Protein AF-A0A2S4VWF5-F1 (afdb_monomer)

Organism: NCBI:txid27350

Secondary structure (DSSP, 8-state):
-HHHHHHHHHHHHHHHHHHHHHHHHHHHHHHHHHHHHHHHHS-HHHHHHHHHHHHTTHHHHHHHHHHHHHHHHHGGGSS--S----------HHHHHHHHHHHHHHHHHHHHHHHHHHSS-STT--SSSS-S--HHHHHHHHHHHHHHHHHHHHHHHHHHHGGGS-HHHHHHHHHHHHHHHHHHHHHHHHHIIIIIHHHT-SSTT-HHHHHHHHHHHHHHHHHHHHHHHHHHHHHHHHT--

Sequence (241 aa):
MHDLSRKQYRIQSRKSNNKGNARMLAGMVSPTIGRTIDYLKGHELTIIQEEWTMSTRENDDAINKIIKLINNTCANSEENDDQSSEIEGILSEPFIQLARSVIPVIKLSSLFYRKLARTGLSKNIYLQPYTEMSSDQLSTLSVSVEIMSREVGGLFTILNRAEEGDEADTAEALTDQVEALRDLFQSNISLVTLYVLPLIIPKADDPLSQNLKAWLVTWNNQFHYATGNLISATQSYAQAS

Foldseek 3Di:
DPVVVVVVVVVVVVVVVVVVVVVVVCVVVVVVVVVVVCCVQAELVQVLLVLLVVLLVLLVVLLVVLVCVLVVQVVVPPDDPDDDDDPPDNDDPLLSLLSVLLNLLSVLLSVVSVCVSPQQPPGPQFPDSYWPDDPVLSVLSSCLSVQSSVLSVQLSVLSVCCVVDQLLVSLVSNLVSLVSSLVSLVSNLVSCVPIVLVRRDPDPPDPSSVVVVVVSVVSNVSNVVSSVSSNVSSVVRNVPD

Structure (mmCIF, N/CA/C/O backbone):
data_AF-A0A2S4VWF5-F1
#
_entry.id   AF-A0A2S4VWF5-F1
#
loop_
_atom_site.group_PDB
_atom_site.id
_atom_site.type_symbol
_atom_site.label_atom_id
_atom_site.label_alt_id
_atom_site.label_comp_id
_atom_site.label_asym_id
_atom_site.label_entity_id
_atom_site.label_seq_id
_atom_site.pdbx_PDB_ins_code
_atom_site.Cartn_x
_atom_site.Cartn_y
_atom_site.Cartn_z
_atom_site.occupancy
_atom_site.B_iso_or_equiv
_atom_site.auth_seq_id
_atom_site.auth_comp_id
_atom_site.auth_asym_id
_atom_site.auth_atom_id
_atom_site.pdbx_PDB_model_num
ATOM 1 N N . MET A 1 1 ? -34.856 42.932 -47.704 1.00 51.19 1 MET A N 1
ATOM 2 C CA . MET A 1 1 ? -33.420 43.090 -47.357 1.00 51.19 1 MET A CA 1
ATOM 3 C C . MET A 1 1 ? -33.043 42.561 -45.960 1.00 51.19 1 MET A C 1
ATOM 5 O O . MET A 1 1 ? -31.889 42.212 -45.761 1.00 51.19 1 MET A O 1
ATOM 9 N N . HIS A 1 2 ? -33.982 42.430 -45.008 1.00 56.16 2 HIS A N 1
ATOM 10 C CA . HIS A 1 2 ? -33.698 42.041 -43.610 1.00 56.16 2 HIS A CA 1
ATOM 11 C C . HIS A 1 2 ? -33.361 40.547 -43.364 1.00 56.16 2 HIS A C 1
ATOM 13 O O . HIS A 1 2 ? -32.694 40.224 -42.382 1.00 56.16 2 HIS A O 1
ATOM 19 N N . ASP A 1 3 ? -33.791 39.632 -44.241 1.00 57.16 3 ASP A N 1
ATOM 20 C CA . ASP A 1 3 ? -33.661 38.174 -44.031 1.00 57.16 3 ASP A CA 1
ATOM 21 C C . ASP A 1 3 ? -32.277 37.609 -44.431 1.00 57.16 3 ASP A C 1
ATOM 23 O O . ASP A 1 3 ? -31.752 36.675 -43.818 1.00 57.16 3 ASP A O 1
ATOM 27 N N . LEU A 1 4 ? -31.612 38.250 -45.401 1.00 53.66 4 LEU A N 1
ATOM 28 C CA . LEU A 1 4 ? -30.250 37.897 -45.829 1.00 53.66 4 LEU A CA 1
ATOM 29 C C . LEU A 1 4 ? -29.214 38.144 -44.715 1.00 53.66 4 LEU A C 1
ATOM 31 O O . LEU A 1 4 ? -28.317 37.324 -44.521 1.00 53.66 4 LEU A O 1
ATOM 35 N N . SER A 1 5 ? -29.396 39.207 -43.924 1.00 68.38 5 SER A N 1
ATOM 36 C CA . SER A 1 5 ? -28.525 39.550 -42.789 1.00 68.38 5 SER A CA 1
ATOM 37 C C . SER A 1 5 ? -28.623 38.525 -41.647 1.00 68.38 5 SER A C 1
ATOM 39 O O . SER A 1 5 ? -27.607 38.063 -41.124 1.00 68.38 5 SER A O 1
ATOM 41 N N . ARG A 1 6 ? -29.837 38.043 -41.327 1.00 61.94 6 ARG A N 1
ATOM 42 C CA . ARG A 1 6 ? -30.030 36.978 -40.322 1.00 61.94 6 ARG A CA 1
ATOM 43 C C . ARG A 1 6 ? -29.399 35.653 -40.744 1.00 61.94 6 ARG A C 1
ATOM 45 O O . ARG A 1 6 ? -28.802 34.974 -39.907 1.00 61.94 6 ARG A O 1
ATOM 52 N N . LYS A 1 7 ? -29.504 35.268 -42.021 1.00 69.69 7 LYS A N 1
ATOM 53 C CA . LYS A 1 7 ? -28.849 34.050 -42.531 1.00 69.69 7 LYS A CA 1
ATOM 54 C C . LYS A 1 7 ? -27.325 34.155 -42.461 1.00 69.69 7 LYS A C 1
ATOM 56 O O . LYS A 1 7 ? -26.684 33.213 -41.998 1.00 69.69 7 LYS A O 1
ATOM 61 N N . GLN A 1 8 ? -26.753 35.297 -42.841 1.00 64.94 8 GLN A N 1
ATOM 62 C CA . GLN A 1 8 ? -25.308 35.530 -42.762 1.00 64.94 8 GLN A CA 1
ATOM 63 C C . GLN A 1 8 ? -24.793 35.506 -41.318 1.00 64.94 8 GLN A C 1
ATOM 65 O O . GLN A 1 8 ? -23.794 34.837 -41.045 1.00 64.94 8 GLN A O 1
ATOM 70 N N . TYR A 1 9 ? -25.520 36.119 -40.380 1.00 71.06 9 TYR A N 1
ATOM 71 C CA . TYR A 1 9 ? -25.192 36.063 -38.954 1.00 71.06 9 TYR A CA 1
ATOM 72 C C . TYR A 1 9 ? -25.197 34.622 -38.419 1.00 71.06 9 TYR A C 1
ATOM 74 O O . TYR A 1 9 ? -24.234 34.184 -37.795 1.00 71.06 9 TYR A O 1
ATOM 82 N N . ARG A 1 10 ? -26.224 33.822 -38.748 1.00 66.38 10 ARG A N 1
ATOM 83 C CA . ARG A 1 10 ? -26.298 32.408 -38.322 1.00 66.38 10 ARG A CA 1
ATOM 84 C C . ARG A 1 10 ? -25.158 31.558 -38.888 1.00 66.38 10 ARG A C 1
ATOM 86 O O . ARG A 1 10 ? -24.682 30.655 -38.202 1.00 66.38 10 ARG A O 1
ATOM 93 N N . ILE A 1 11 ? -24.704 31.834 -40.113 1.00 70.19 11 ILE A N 1
ATOM 94 C CA . ILE A 1 11 ? -23.555 31.144 -40.720 1.00 70.19 11 ILE A CA 1
ATOM 95 C C . ILE A 1 11 ? -22.251 31.535 -40.011 1.00 70.19 11 ILE A C 1
ATOM 97 O O . ILE A 1 11 ? -21.435 30.660 -39.716 1.00 70.19 11 ILE A O 1
ATOM 101 N N . GLN A 1 12 ? -22.062 32.819 -39.696 1.00 61.75 12 GLN A N 1
ATOM 102 C CA . GLN A 1 12 ? -20.877 33.295 -38.977 1.00 61.75 12 GLN A CA 1
ATOM 103 C C . GLN A 1 12 ? -20.820 32.770 -37.537 1.00 61.75 12 GLN A C 1
ATOM 105 O O . GLN A 1 12 ? -19.773 32.268 -37.126 1.00 61.75 12 GLN A O 1
ATOM 110 N N . SER A 1 13 ? -21.939 32.767 -36.804 1.00 58.88 13 SER A N 1
ATOM 111 C CA . SER A 1 13 ? -22.006 32.172 -35.463 1.00 58.88 13 SER A CA 1
ATOM 112 C C . SER A 1 13 ? -21.697 30.674 -35.484 1.00 58.88 13 SER A C 1
ATOM 114 O O . SER A 1 13 ? -20.921 30.209 -34.655 1.00 58.88 13 SER A O 1
ATOM 116 N N . ARG A 1 14 ? -22.213 29.911 -36.462 1.00 62.72 14 ARG A N 1
ATOM 117 C CA . ARG A 1 14 ? -21.902 28.474 -36.609 1.00 62.72 14 ARG A CA 1
ATOM 118 C C . ARG A 1 14 ? -20.429 28.220 -36.937 1.00 62.72 14 ARG A C 1
ATOM 120 O O . ARG A 1 14 ? -19.830 27.318 -36.360 1.00 62.72 14 ARG A O 1
ATOM 127 N N . LYS A 1 15 ? -19.823 29.027 -37.817 1.00 65.50 15 LYS A N 1
ATOM 128 C CA . LYS A 1 15 ? -18.381 28.945 -38.117 1.00 65.50 15 LYS A CA 1
ATOM 129 C C . LYS A 1 15 ? -17.518 29.272 -36.897 1.00 65.50 15 LYS A C 1
ATOM 131 O O . LYS A 1 15 ? -16.538 28.572 -36.661 1.00 65.50 15 LYS A O 1
ATOM 136 N N . SER A 1 16 ? -17.882 30.301 -36.129 1.00 64.38 16 SER A N 1
ATOM 137 C CA . SER A 1 16 ? -17.177 30.671 -34.896 1.00 64.38 16 SER A CA 1
ATOM 138 C C . SER A 1 16 ? -17.257 29.552 -33.853 1.00 64.38 16 SER A C 1
ATOM 140 O O . SER A 1 16 ? -16.231 29.137 -33.318 1.00 64.38 16 SER A O 1
ATOM 142 N N . ASN A 1 17 ? -18.448 28.975 -33.661 1.00 62.22 17 ASN A N 1
ATOM 143 C CA . ASN A 1 17 ? -18.664 27.888 -32.708 1.00 62.22 17 ASN A CA 1
ATOM 144 C C . ASN A 1 17 ? -17.913 26.606 -33.109 1.00 62.22 17 ASN A C 1
ATOM 146 O O . ASN A 1 17 ? -17.239 26.000 -32.284 1.00 62.22 17 ASN A O 1
ATOM 150 N N . ASN A 1 18 ? -17.924 26.238 -34.397 1.00 66.88 18 ASN A N 1
ATOM 151 C CA . ASN A 1 18 ? -17.146 25.097 -34.896 1.00 66.88 18 ASN A CA 1
ATOM 152 C C . ASN A 1 18 ? -15.635 25.313 -34.748 1.00 66.88 18 ASN A C 1
ATOM 154 O O . ASN A 1 18 ? -14.911 24.370 -34.446 1.00 66.88 18 ASN A O 1
ATOM 158 N N . LYS A 1 19 ? -15.149 26.548 -34.928 1.00 67.50 19 LYS A N 1
ATOM 159 C CA . LYS A 1 19 ? -13.735 26.889 -34.723 1.00 67.50 19 LYS A CA 1
ATOM 160 C C . LYS A 1 19 ? -13.345 26.839 -33.241 1.00 67.50 19 LYS A C 1
ATOM 162 O O . LYS A 1 19 ? -12.240 26.403 -32.931 1.00 67.50 19 LYS A O 1
ATOM 167 N N . GLY A 1 20 ? -14.244 27.253 -32.345 1.00 63.84 20 GLY A N 1
ATOM 168 C CA . GLY A 1 20 ? -14.097 27.101 -30.894 1.00 63.84 20 GLY A CA 1
ATOM 169 C C . GLY A 1 20 ? -14.032 25.632 -30.479 1.00 63.84 20 GLY A C 1
ATOM 170 O O . GLY A 1 20 ? -13.072 25.225 -29.830 1.00 63.84 20 GLY A O 1
ATOM 171 N N . ASN A 1 21 ? -14.970 24.816 -30.964 1.00 62.12 21 ASN A N 1
ATOM 172 C CA . ASN A 1 21 ? -15.000 23.374 -30.712 1.00 62.12 21 ASN A CA 1
ATOM 173 C C . ASN A 1 21 ? -13.763 22.662 -31.272 1.00 62.12 21 ASN A C 1
ATOM 175 O O . ASN A 1 21 ? -13.169 21.844 -30.581 1.00 62.12 21 ASN A O 1
ATOM 179 N N . ALA A 1 22 ? -13.324 23.003 -32.486 1.00 62.28 22 ALA A N 1
ATOM 180 C CA . ALA A 1 22 ? -12.110 22.438 -33.073 1.00 62.28 22 ALA A CA 1
ATOM 181 C C . ALA A 1 22 ? -10.850 22.817 -32.279 1.00 62.28 22 ALA A C 1
ATOM 183 O O . ALA A 1 22 ? -9.969 21.983 -32.104 1.00 62.28 22 ALA A O 1
ATOM 184 N N . ARG A 1 23 ? -10.765 24.051 -31.759 1.00 63.03 23 ARG A N 1
ATOM 185 C CA . ARG A 1 23 ? -9.668 24.475 -30.873 1.00 63.03 23 ARG A CA 1
ATOM 186 C C . ARG A 1 23 ? -9.682 23.747 -29.535 1.00 63.03 23 ARG A C 1
ATOM 188 O O . ARG A 1 23 ? -8.621 23.365 -29.062 1.00 63.03 23 ARG A O 1
ATOM 195 N N . MET A 1 24 ? -10.858 23.552 -28.950 1.00 63.78 24 MET A N 1
ATOM 196 C CA . MET A 1 24 ? -11.022 22.804 -27.705 1.00 63.78 24 MET A CA 1
ATOM 197 C C . MET A 1 24 ? -10.625 21.3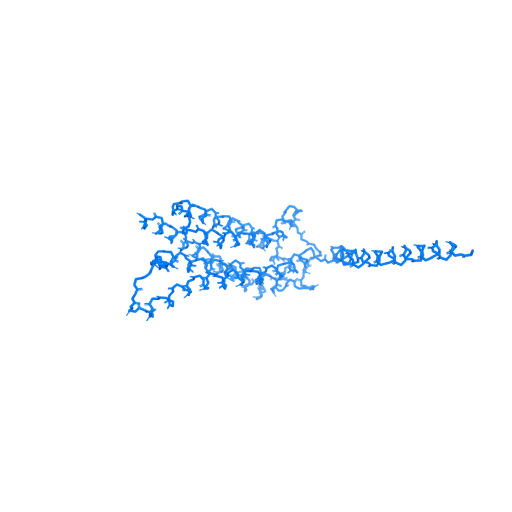35 -27.889 1.00 63.78 24 MET A C 1
ATOM 199 O O . MET A 1 24 ? -9.815 20.824 -27.124 1.00 63.78 24 MET A O 1
ATOM 203 N N . LEU A 1 25 ? -11.112 20.688 -28.953 1.00 59.62 25 LEU A N 1
ATOM 204 C CA . LEU A 1 25 ? -10.738 19.317 -29.304 1.00 59.62 25 LEU A CA 1
ATOM 205 C C . LEU A 1 25 ? -9.238 19.201 -29.594 1.00 59.62 25 LEU A C 1
ATOM 207 O O . LEU A 1 25 ? -8.592 18.306 -29.069 1.00 59.62 25 LEU A O 1
ATOM 211 N N . ALA A 1 26 ? -8.651 20.130 -30.354 1.00 57.00 26 ALA A N 1
ATOM 212 C CA . ALA A 1 26 ? -7.205 20.158 -30.580 1.00 57.00 26 ALA A CA 1
ATOM 213 C C . ALA A 1 26 ? -6.416 20.359 -29.272 1.00 57.00 26 ALA A C 1
ATOM 215 O O . ALA A 1 26 ? -5.377 19.732 -29.084 1.00 57.00 26 ALA A O 1
ATOM 216 N N . GLY A 1 27 ? -6.926 21.182 -28.351 1.00 58.22 27 GLY A N 1
ATOM 217 C CA . GLY A 1 27 ? -6.354 21.379 -27.018 1.00 58.22 27 GLY A CA 1
ATOM 218 C C . GLY A 1 27 ? -6.435 20.141 -26.120 1.00 58.22 27 GLY A C 1
ATOM 219 O O . GLY A 1 27 ? -5.557 19.957 -25.288 1.00 58.22 27 GLY A O 1
ATOM 220 N N . MET A 1 28 ? -7.436 19.276 -26.310 1.00 56.88 28 MET A N 1
ATOM 221 C CA . MET A 1 28 ? -7.561 17.989 -25.610 1.00 56.88 28 MET A CA 1
ATOM 222 C C . MET A 1 28 ? -6.731 16.876 -26.262 1.00 56.88 28 MET A C 1
ATOM 224 O O . MET A 1 28 ? -6.159 16.049 -25.565 1.00 56.88 28 MET A O 1
ATOM 228 N N . VAL A 1 29 ? -6.635 16.871 -27.594 1.00 53.72 29 VAL A N 1
ATOM 229 C CA . VAL A 1 29 ? -5.935 15.838 -28.374 1.00 53.72 29 VAL A CA 1
ATOM 230 C C . VAL A 1 29 ? -4.417 16.053 -28.382 1.00 53.72 29 VAL A C 1
ATOM 232 O O . VAL A 1 29 ? -3.661 15.085 -28.367 1.00 53.72 29 VAL A O 1
ATOM 235 N N . SER A 1 30 ? -3.941 17.302 -28.374 1.00 68.44 30 SER A N 1
ATOM 236 C CA . SER A 1 30 ? -2.503 17.605 -28.421 1.00 68.44 30 SER A CA 1
ATOM 237 C C . SER A 1 30 ? -1.714 17.071 -27.211 1.00 68.44 30 SER A C 1
ATOM 239 O O . SER A 1 30 ? -0.628 16.535 -27.433 1.00 68.44 30 SER A O 1
ATOM 241 N N . PRO A 1 31 ? -2.211 17.151 -25.960 1.00 65.75 31 PRO A N 1
ATOM 242 C CA . PRO A 1 31 ? -1.574 16.508 -24.811 1.00 65.75 31 PRO A CA 1
ATOM 243 C C . PRO A 1 31 ? -1.544 14.982 -24.924 1.00 65.75 31 PRO A C 1
ATOM 245 O O . PRO A 1 31 ? -0.547 14.367 -24.558 1.00 65.75 31 PRO A O 1
ATOM 248 N N . THR A 1 32 ? -2.602 14.368 -25.464 1.00 60.28 32 THR A N 1
ATOM 249 C CA . THR A 1 32 ? -2.678 12.913 -25.657 1.00 60.28 32 THR A CA 1
ATOM 250 C C . THR A 1 32 ? -1.662 12.435 -26.690 1.00 60.28 32 THR A C 1
ATOM 252 O O . THR A 1 32 ? -0.924 11.498 -26.415 1.00 60.28 32 THR A O 1
ATOM 255 N N . ILE A 1 33 ? -1.555 13.116 -27.838 1.00 70.06 33 ILE A N 1
ATOM 256 C CA . ILE A 1 33 ? -0.547 12.807 -28.867 1.00 70.06 33 ILE A CA 1
ATOM 257 C C . ILE A 1 33 ? 0.869 13.040 -28.329 1.00 70.06 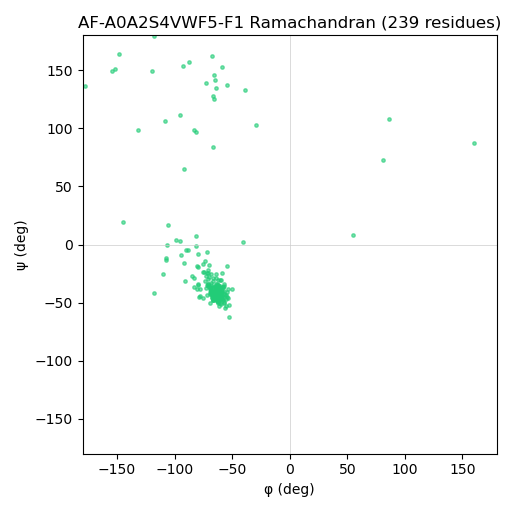33 ILE A C 1
ATOM 259 O O . ILE A 1 33 ? 1.753 12.224 -28.578 1.00 70.06 33 ILE A O 1
ATOM 263 N N . GLY A 1 34 ? 1.083 14.126 -27.578 1.00 68.31 34 GLY A N 1
ATOM 264 C CA . GLY A 1 34 ? 2.358 14.403 -26.913 1.00 68.31 34 GLY A CA 1
ATOM 265 C C . GLY A 1 34 ? 2.767 13.262 -25.986 1.00 68.31 34 GLY A C 1
ATOM 266 O O . GLY A 1 34 ? 3.852 12.715 -26.151 1.00 68.31 34 GLY A O 1
ATOM 267 N N . ARG A 1 35 ? 1.848 12.813 -25.118 1.00 61.50 35 ARG A N 1
ATOM 268 C CA . ARG A 1 35 ? 2.064 11.634 -24.272 1.00 61.50 35 ARG A CA 1
ATOM 269 C C . ARG A 1 35 ? 2.377 10.401 -25.105 1.00 61.50 35 ARG A C 1
ATOM 271 O O . ARG A 1 35 ? 3.379 9.767 -24.837 1.00 61.50 35 ARG A O 1
ATOM 278 N N . THR A 1 36 ? 1.598 10.068 -26.135 1.00 60.62 36 THR A N 1
ATOM 279 C CA . THR A 1 36 ? 1.872 8.883 -26.971 1.00 60.62 36 THR A CA 1
ATOM 280 C C . THR A 1 36 ? 3.254 8.938 -27.636 1.00 60.62 36 THR A C 1
ATOM 282 O O . THR A 1 36 ? 3.928 7.920 -27.745 1.00 60.62 36 THR A O 1
ATOM 285 N N . ILE A 1 37 ? 3.712 10.117 -28.062 1.00 67.06 37 ILE A N 1
ATOM 286 C CA . ILE A 1 37 ? 5.065 10.298 -28.604 1.00 67.06 37 ILE A CA 1
ATOM 287 C C . ILE A 1 37 ? 6.125 10.099 -27.515 1.00 67.06 37 ILE A C 1
ATOM 289 O O . ILE A 1 37 ? 7.144 9.463 -27.786 1.00 67.06 37 ILE A O 1
ATOM 293 N N . ASP A 1 38 ? 5.888 10.600 -26.303 1.00 64.00 38 ASP A N 1
ATOM 294 C CA . ASP A 1 38 ? 6.758 10.360 -25.150 1.00 64.00 38 ASP A CA 1
ATOM 295 C C . ASP A 1 38 ? 6.772 8.869 -24.761 1.00 64.00 38 ASP A C 1
ATOM 297 O O . ASP A 1 38 ? 7.839 8.339 -24.470 1.00 64.00 38 ASP A O 1
ATOM 301 N N . TYR A 1 39 ? 5.638 8.165 -24.883 1.00 61.69 39 TYR A N 1
ATOM 302 C CA . TYR A 1 39 ? 5.518 6.709 -24.725 1.00 61.69 39 TYR A CA 1
ATOM 303 C C . TYR A 1 39 ? 6.385 5.931 -25.714 1.00 61.69 39 TYR A C 1
ATOM 305 O O . TYR A 1 39 ? 7.019 4.950 -25.348 1.00 61.69 39 TYR A O 1
ATOM 313 N N . LEU A 1 40 ? 6.431 6.375 -26.970 1.00 62.34 40 LEU A N 1
ATOM 314 C CA . LEU A 1 40 ? 7.186 5.700 -28.027 1.00 62.34 40 LEU A CA 1
ATOM 315 C C . LEU A 1 40 ? 8.689 6.013 -28.003 1.00 62.34 40 LEU A C 1
ATOM 317 O O . LEU A 1 40 ? 9.466 5.308 -28.643 1.00 62.34 40 LEU A O 1
ATOM 321 N N . LYS A 1 41 ? 9.099 7.098 -27.337 1.00 66.00 41 LYS A N 1
ATOM 322 C CA . LYS A 1 41 ? 10.495 7.572 -27.311 1.00 66.00 41 LYS A CA 1
ATOM 323 C C . LYS A 1 41 ? 11.180 7.389 -25.961 1.00 66.00 41 LYS A C 1
ATOM 325 O O . LYS A 1 41 ? 12.408 7.382 -25.912 1.00 66.00 41 LYS A O 1
ATOM 330 N N . GLY A 1 42 ? 10.410 7.334 -24.882 1.00 65.88 42 GLY A N 1
ATOM 331 C CA . GLY A 1 42 ? 10.901 7.189 -23.522 1.00 65.88 42 GLY A CA 1
ATOM 332 C C . GLY A 1 42 ? 11.071 5.729 -23.127 1.00 65.88 42 GLY A C 1
ATOM 333 O O . GLY A 1 42 ? 10.431 4.840 -23.675 1.00 65.88 42 GLY A O 1
ATOM 334 N N . HIS A 1 43 ? 11.922 5.492 -22.132 1.00 74.38 43 HIS A N 1
ATOM 335 C CA . HIS A 1 43 ? 11.980 4.193 -21.472 1.00 74.38 43 HIS A CA 1
ATOM 336 C C . HIS A 1 43 ? 10.643 3.935 -20.759 1.00 74.38 43 HIS A C 1
ATOM 338 O O . HIS A 1 43 ? 10.164 4.828 -20.056 1.00 74.38 43 HIS A O 1
ATOM 344 N N . GLU A 1 44 ? 10.081 2.732 -20.886 1.00 73.94 44 GLU A N 1
ATOM 345 C CA . GLU A 1 44 ? 8.742 2.344 -20.394 1.00 73.94 44 GLU A CA 1
ATOM 346 C C . GLU A 1 44 ? 8.515 2.726 -18.918 1.00 73.94 44 GLU A C 1
ATOM 348 O O . GLU A 1 44 ? 7.466 3.240 -18.537 1.00 73.94 44 GLU A O 1
ATOM 35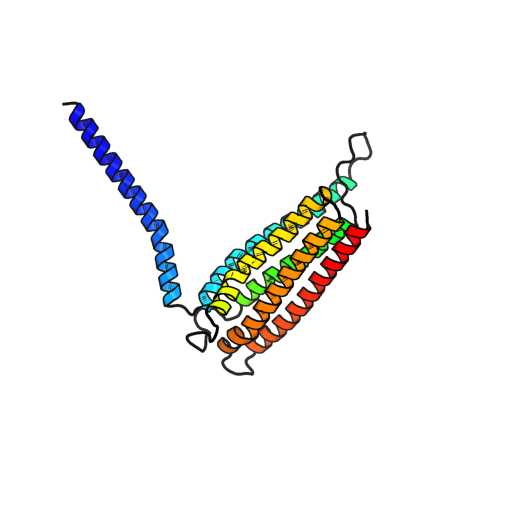3 N N . LEU A 1 45 ? 9.554 2.577 -18.093 1.00 77.12 45 LEU A N 1
ATOM 354 C CA . LEU A 1 45 ? 9.531 2.937 -16.670 1.00 77.12 45 LEU A CA 1
ATOM 355 C C . LEU A 1 45 ? 9.445 4.448 -16.385 1.00 77.12 45 LEU A C 1
ATOM 357 O O . LEU A 1 45 ? 8.930 4.828 -15.340 1.00 77.12 45 LEU A O 1
ATOM 361 N N . THR A 1 46 ? 9.889 5.319 -17.298 1.00 74.12 46 THR A N 1
ATOM 362 C CA . THR A 1 46 ? 9.863 6.788 -17.100 1.00 74.12 46 THR A CA 1
ATOM 363 C C . THR A 1 46 ? 8.439 7.299 -16.900 1.00 74.12 46 THR A C 1
ATOM 365 O O . THR A 1 46 ? 8.186 8.224 -16.136 1.00 74.12 46 THR A O 1
ATOM 368 N N . ILE A 1 47 ? 7.502 6.681 -17.604 1.00 71.56 47 ILE A N 1
ATOM 369 C CA . ILE A 1 47 ? 6.104 7.089 -17.676 1.00 71.56 47 ILE A CA 1
ATOM 370 C C . ILE A 1 47 ? 5.365 6.641 -16.423 1.00 71.56 47 ILE A C 1
ATOM 372 O O . ILE A 1 47 ? 4.679 7.434 -15.784 1.00 71.56 47 ILE A O 1
ATOM 376 N N . ILE A 1 48 ? 5.603 5.389 -16.031 1.00 76.94 48 ILE A N 1
ATOM 377 C CA . ILE A 1 48 ? 5.081 4.792 -14.804 1.00 76.94 48 ILE A CA 1
ATOM 378 C C . ILE A 1 48 ? 5.438 5.668 -13.587 1.00 76.94 48 ILE A C 1
ATOM 380 O O . ILE A 1 48 ? 4.623 5.895 -12.697 1.00 76.94 48 ILE A O 1
ATOM 384 N N . GLN A 1 49 ? 6.636 6.256 -13.561 1.00 76.81 49 GLN A N 1
ATOM 385 C CA . GLN A 1 49 ? 7.031 7.158 -12.476 1.00 76.81 49 GLN A CA 1
ATOM 386 C C . GLN A 1 49 ? 6.319 8.513 -12.461 1.00 76.81 49 GLN A C 1
ATOM 388 O O . GLN A 1 49 ? 6.102 9.084 -11.383 1.00 76.81 49 GLN A O 1
ATOM 393 N N . GLU A 1 50 ? 6.030 9.080 -13.636 1.00 72.69 50 GLU A N 1
ATOM 394 C CA . GLU A 1 50 ? 5.279 10.334 -13.727 1.00 72.69 50 GLU A CA 1
ATOM 395 C C . GLU A 1 50 ? 3.878 10.132 -13.124 1.00 72.69 50 GLU A C 1
ATOM 397 O O . GLU A 1 50 ? 3.415 10.974 -12.349 1.00 72.69 50 GLU A O 1
ATOM 402 N N . GLU A 1 51 ? 3.268 8.967 -13.365 1.00 71.12 51 GLU A N 1
ATOM 403 C CA . GLU A 1 51 ? 1.988 8.557 -12.772 1.00 71.12 51 GLU A CA 1
ATOM 404 C C . GLU A 1 51 ? 2.085 8.403 -11.246 1.00 71.12 51 GLU A C 1
ATOM 406 O O . GLU A 1 51 ? 1.285 8.984 -10.508 1.00 71.12 51 GLU A O 1
ATOM 411 N N . TRP A 1 52 ? 3.130 7.739 -10.741 1.00 79.44 52 TRP A N 1
ATOM 412 C CA . TRP A 1 52 ? 3.349 7.557 -9.299 1.00 79.44 52 TRP A CA 1
ATOM 413 C C . TRP A 1 52 ? 3.416 8.867 -8.501 1.00 79.44 52 TRP A C 1
ATOM 415 O O . TRP A 1 52 ? 2.992 8.934 -7.344 1.00 79.44 52 TRP A O 1
ATOM 425 N N . THR A 1 53 ? 3.953 9.931 -9.097 1.00 70.81 53 THR A N 1
ATOM 426 C CA . THR A 1 53 ? 4.132 11.214 -8.401 1.00 70.81 53 THR A CA 1
ATOM 427 C C . THR A 1 53 ? 2.800 11.927 -8.152 1.00 70.81 53 THR A C 1
ATOM 429 O O . THR A 1 53 ? 2.643 12.589 -7.123 1.00 70.81 53 THR A O 1
ATOM 432 N N . MET A 1 54 ? 1.838 11.785 -9.065 1.00 65.81 54 MET A N 1
ATOM 433 C CA . MET A 1 54 ? 0.544 12.466 -8.991 1.00 65.81 54 MET A CA 1
ATOM 434 C C . MET A 1 54 ? -0.379 11.838 -7.941 1.00 65.81 54 MET A C 1
ATOM 436 O O . MET A 1 54 ? -0.925 12.560 -7.107 1.00 65.81 54 MET A O 1
ATOM 440 N N . SER A 1 55 ? -0.478 10.508 -7.915 1.00 63.56 55 SER A N 1
ATOM 441 C CA . SER A 1 55 ? -1.433 9.782 -7.063 1.00 63.56 55 SER A CA 1
ATOM 442 C C . SER A 1 55 ? -1.075 9.797 -5.571 1.00 63.56 55 SER A C 1
ATOM 444 O O . SER A 1 55 ? -1.947 9.725 -4.712 1.00 63.56 55 SER A O 1
ATOM 446 N N . THR A 1 56 ? 0.202 9.976 -5.212 1.00 69.62 56 THR A N 1
ATOM 447 C CA . THR A 1 56 ? 0.626 9.972 -3.793 1.00 69.62 56 THR A CA 1
ATOM 448 C C . THR A 1 56 ? 0.207 11.211 -2.989 1.00 69.62 56 THR A C 1
ATOM 450 O O . THR A 1 56 ? 0.437 11.235 -1.776 1.00 69.62 56 THR A O 1
ATOM 453 N N . ARG A 1 57 ? -0.375 12.235 -3.635 1.00 69.81 57 ARG A N 1
ATOM 454 C CA . ARG A 1 57 ? -0.930 13.430 -2.972 1.00 69.81 57 ARG A CA 1
ATOM 455 C C . ARG A 1 57 ? -2.319 13.181 -2.384 1.00 69.81 57 ARG A C 1
ATOM 457 O O . ARG A 1 57 ? -2.620 13.701 -1.318 1.00 69.81 57 ARG A O 1
ATOM 464 N N . GLU A 1 58 ? -3.132 12.356 -3.038 1.00 68.94 58 GLU A N 1
ATOM 465 C CA . GLU A 1 58 ? -4.512 12.056 -2.619 1.00 68.94 58 GLU A CA 1
ATOM 466 C C . GLU A 1 58 ? -4.557 11.342 -1.258 1.00 68.94 58 GLU A C 1
ATOM 468 O O . GLU A 1 58 ? -5.474 11.522 -0.458 1.00 68.94 58 GLU A O 1
ATOM 473 N N . ASN A 1 59 ? -3.502 10.596 -0.942 1.00 77.75 59 ASN A N 1
ATOM 474 C CA . ASN A 1 59 ? -3.372 9.881 0.322 1.00 77.75 59 ASN A CA 1
ATOM 475 C C . ASN A 1 59 ? -3.101 10.802 1.521 1.00 77.75 59 ASN A C 1
ATOM 477 O O . ASN A 1 59 ? -3.467 10.465 2.649 1.00 77.75 59 ASN A O 1
ATOM 481 N N . ASP A 1 60 ? -2.480 11.966 1.301 1.00 80.50 60 ASP A N 1
ATOM 482 C CA . ASP A 1 60 ? -2.254 12.936 2.378 1.00 80.50 60 ASP A CA 1
ATOM 483 C C . ASP A 1 60 ? -3.596 13.547 2.832 1.00 80.50 60 ASP A C 1
ATOM 485 O O . ASP A 1 60 ? -3.807 13.779 4.026 1.00 80.50 60 ASP A O 1
ATOM 489 N N . ASP A 1 61 ? -4.553 13.703 1.911 1.00 82.88 61 ASP A N 1
ATOM 490 C CA . ASP A 1 61 ? -5.915 14.133 2.234 1.00 82.88 61 ASP A CA 1
ATOM 491 C C . ASP A 1 61 ? -6.668 13.086 3.061 1.00 82.88 61 ASP A C 1
ATOM 493 O O . ASP A 1 61 ? -7.366 13.450 4.010 1.00 82.88 61 ASP A O 1
ATOM 497 N N . ALA A 1 62 ? -6.508 11.793 2.756 1.00 84.75 62 ALA A N 1
ATOM 498 C CA . ALA A 1 62 ? -7.095 10.713 3.553 1.00 84.75 62 ALA A CA 1
ATOM 499 C C . ALA A 1 62 ? -6.580 10.743 5.003 1.00 84.75 62 ALA A C 1
ATOM 501 O O . ALA A 1 62 ? -7.374 10.700 5.941 1.00 84.75 62 ALA A O 1
ATOM 502 N N . ILE A 1 63 ? -5.269 10.925 5.204 1.00 88.00 63 ILE A N 1
ATOM 503 C CA . ILE A 1 63 ? -4.679 11.071 6.545 1.00 88.00 63 ILE A CA 1
ATOM 504 C C . ILE A 1 63 ? -5.271 12.280 7.274 1.00 88.00 63 ILE A C 1
ATOM 506 O O . ILE A 1 63 ? -5.652 12.169 8.438 1.00 88.00 63 ILE A O 1
ATOM 510 N N . ASN A 1 64 ? -5.376 13.430 6.604 1.00 88.81 64 ASN A N 1
ATOM 511 C CA . ASN A 1 64 ? -5.937 14.638 7.209 1.00 88.81 64 ASN A CA 1
ATOM 512 C C . ASN A 1 64 ? -7.399 14.448 7.630 1.00 88.81 64 ASN A C 1
ATOM 514 O O . ASN A 1 64 ? -7.807 14.966 8.669 1.00 88.81 64 ASN A O 1
ATOM 518 N N . LYS A 1 65 ? -8.187 13.700 6.852 1.00 87.12 65 LYS A N 1
ATOM 519 C CA . LYS A 1 65 ? -9.568 13.358 7.211 1.00 87.12 65 LYS A CA 1
ATOM 520 C C . LYS A 1 65 ? -9.625 12.438 8.433 1.00 87.12 65 LYS A C 1
ATOM 522 O O . LYS A 1 65 ? -10.396 12.727 9.339 1.00 87.12 65 LYS A O 1
ATOM 527 N N . ILE A 1 66 ? -8.771 11.414 8.509 1.00 88.00 66 ILE A N 1
ATOM 528 C CA . ILE A 1 66 ? -8.684 10.522 9.683 1.00 88.00 66 ILE A CA 1
ATOM 529 C C . ILE A 1 66 ? -8.280 11.305 10.938 1.00 88.00 66 ILE A C 1
ATOM 531 O O . ILE A 1 66 ? -8.884 11.142 11.991 1.00 88.00 66 ILE A O 1
ATOM 535 N N . ILE A 1 67 ? -7.293 12.201 10.833 1.00 89.56 67 ILE A N 1
ATOM 536 C CA . ILE A 1 67 ? -6.867 13.046 11.959 1.00 89.56 67 ILE A CA 1
ATOM 537 C C . ILE A 1 67 ? -8.015 13.945 12.433 1.00 89.56 67 ILE A C 1
ATOM 539 O O . ILE A 1 67 ? -8.223 14.078 13.635 1.00 89.56 67 ILE A O 1
ATOM 543 N N . LYS A 1 68 ? -8.773 14.552 11.511 1.00 86.81 68 LYS A N 1
ATOM 544 C CA . LYS A 1 68 ? -9.956 15.355 11.862 1.00 86.81 68 LYS A CA 1
ATOM 545 C C . LYS A 1 68 ? -11.032 14.519 12.548 1.00 86.81 68 LYS A C 1
ATOM 547 O O . LYS A 1 68 ? -11.590 14.984 13.532 1.00 86.81 68 LYS A O 1
ATOM 552 N N . LEU A 1 69 ? -11.282 13.309 12.055 1.00 84.12 69 LEU A N 1
ATOM 553 C CA . LEU A 1 69 ? -12.230 12.367 12.647 1.00 84.12 69 LEU A CA 1
ATOM 554 C C . LEU A 1 69 ? -11.831 12.001 14.085 1.00 84.12 69 LEU A C 1
ATOM 556 O O . LEU A 1 69 ? -12.674 12.041 14.965 1.00 84.12 69 LEU A O 1
ATOM 560 N N . ILE A 1 70 ? -10.542 11.779 14.357 1.00 85.69 70 ILE A N 1
ATOM 561 C CA . ILE A 1 70 ? -10.045 11.554 15.726 1.00 85.69 70 ILE A CA 1
ATOM 562 C C . ILE A 1 70 ? -10.181 12.822 16.598 1.00 85.69 70 ILE A C 1
ATOM 564 O O . ILE A 1 70 ? -10.582 12.743 17.755 1.00 85.69 70 ILE A O 1
ATOM 568 N N . ASN A 1 71 ? -9.824 13.998 16.068 1.00 82.00 71 ASN A N 1
ATOM 569 C CA . ASN A 1 71 ? -9.717 15.234 16.854 1.00 82.00 71 ASN A CA 1
ATOM 570 C C . ASN A 1 71 ? -11.060 15.904 17.169 1.00 82.00 71 ASN A C 1
ATOM 572 O O . ASN A 1 71 ? -11.211 16.449 18.260 1.00 82.00 71 ASN A O 1
ATOM 576 N N . ASN A 1 72 ? -12.012 15.900 16.229 1.00 70.25 72 ASN A N 1
ATOM 577 C CA . ASN A 1 72 ? -13.321 16.539 16.413 1.00 70.25 72 ASN A CA 1
ATOM 578 C C . ASN A 1 72 ? -14.081 15.958 17.612 1.00 70.25 72 ASN A C 1
ATOM 580 O O . ASN A 1 72 ? -14.902 16.641 18.208 1.00 70.25 72 ASN A O 1
ATOM 584 N N . THR A 1 73 ? -13.767 14.725 17.992 1.00 59.34 73 THR A N 1
ATOM 585 C CA . THR A 1 73 ? -14.412 14.034 19.102 1.00 59.34 73 THR A CA 1
ATOM 586 C C . THR A 1 73 ? -13.692 14.254 20.437 1.00 59.34 73 THR A C 1
ATOM 588 O O . THR A 1 73 ? -14.346 14.339 21.471 1.00 59.34 73 THR A O 1
ATOM 591 N N . CYS A 1 74 ? -12.363 14.433 20.445 1.00 52.12 74 CYS A N 1
ATOM 592 C CA . CYS A 1 74 ? -11.616 14.749 21.674 1.00 52.12 74 CYS A CA 1
ATOM 593 C C . CYS A 1 74 ? -11.875 16.168 22.210 1.00 52.12 74 CYS A C 1
ATOM 595 O O . CYS A 1 74 ? -11.736 16.395 23.404 1.00 52.12 74 CYS A O 1
ATOM 597 N N . ALA A 1 75 ? -12.223 17.139 21.359 1.00 50.62 75 ALA A N 1
ATOM 598 C CA . ALA A 1 75 ? -12.479 18.514 21.806 1.00 50.62 75 ALA A CA 1
ATOM 599 C C . ALA A 1 75 ? -13.838 18.680 22.515 1.00 50.62 75 ALA A C 1
ATOM 601 O O . ALA A 1 75 ? -13.994 19.572 23.342 1.00 50.62 75 ALA A O 1
ATOM 602 N N . ASN A 1 76 ? -14.801 17.795 22.242 1.00 47.91 76 ASN A N 1
ATOM 603 C CA . ASN A 1 76 ? -16.136 17.839 22.846 1.00 47.91 76 ASN A CA 1
ATOM 604 C C . ASN A 1 76 ? -16.187 17.227 24.260 1.00 47.91 76 ASN A C 1
ATOM 606 O O . ASN A 1 76 ? -17.246 17.226 24.878 1.00 47.91 76 ASN A O 1
ATOM 610 N N . SER A 1 77 ? -15.070 16.703 24.787 1.00 48.12 77 SER A N 1
ATOM 611 C CA . SER A 1 77 ? -15.011 16.116 26.135 1.00 48.12 77 SER A CA 1
ATOM 612 C C . SER A 1 77 ? -14.542 17.074 27.236 1.00 48.12 77 SER A C 1
ATOM 614 O O . SER A 1 77 ? -14.591 16.697 28.403 1.00 48.12 77 SER A O 1
ATOM 616 N N . GLU A 1 78 ? -14.061 18.279 26.903 1.00 47.84 78 GLU A N 1
ATOM 617 C CA . GLU A 1 78 ? -13.483 19.213 27.893 1.00 47.84 78 GLU A CA 1
ATOM 618 C C . GLU A 1 78 ? -14.363 20.435 28.207 1.00 47.84 78 GLU A C 1
ATOM 620 O O . GLU A 1 78 ? -14.142 21.102 29.217 1.00 47.84 78 GLU A O 1
ATOM 625 N N . GLU A 1 79 ? -15.403 20.707 27.417 1.00 47.56 79 GLU A N 1
ATOM 626 C CA . GLU A 1 79 ? -16.303 21.843 27.633 1.00 47.56 79 GLU A CA 1
ATOM 627 C C . GLU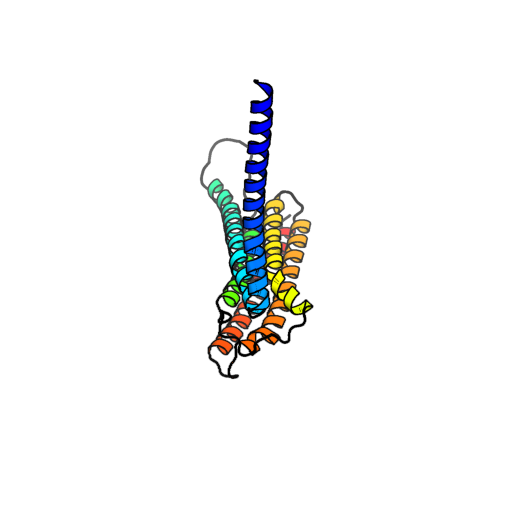 A 1 79 ? -17.758 21.375 27.541 1.00 47.56 79 GLU A C 1
ATOM 629 O O . GLU A 1 79 ? -18.264 21.190 26.440 1.00 47.56 79 GLU A O 1
ATOM 634 N N . ASN A 1 80 ? -18.402 21.128 28.691 1.00 42.19 80 ASN A N 1
ATOM 635 C CA . ASN A 1 80 ? -19.798 21.482 29.020 1.00 42.19 80 ASN A CA 1
ATOM 636 C C . ASN A 1 80 ? -20.321 20.624 30.183 1.00 42.19 80 ASN A C 1
ATOM 638 O O . ASN A 1 80 ? -20.962 19.593 29.997 1.00 42.19 80 ASN A O 1
ATOM 642 N N . ASP A 1 81 ? -20.077 21.111 31.398 1.00 46.94 81 ASP A N 1
ATOM 643 C CA . ASP A 1 81 ? -20.774 20.696 32.616 1.00 46.94 81 ASP A CA 1
ATOM 644 C C . ASP A 1 81 ? -21.976 21.635 32.825 1.00 46.94 81 ASP A C 1
ATOM 646 O O . ASP A 1 81 ? -21.959 22.473 33.717 1.00 46.94 81 ASP A O 1
ATOM 650 N N . ASP A 1 82 ? -22.954 21.610 31.909 1.00 50.03 82 ASP A N 1
ATOM 651 C CA . ASP A 1 82 ? -24.351 21.963 32.206 1.00 50.03 82 ASP A CA 1
ATOM 652 C C . ASP A 1 82 ? -25.274 21.791 30.982 1.00 50.03 82 ASP A C 1
ATOM 654 O O . ASP A 1 82 ? -24.999 22.284 29.891 1.00 50.03 82 ASP A O 1
ATOM 658 N N . GLN A 1 83 ? -26.443 21.198 31.241 1.00 42.62 83 GLN A N 1
ATOM 659 C CA . GLN A 1 83 ? -27.642 21.076 30.394 1.00 42.62 83 GLN A CA 1
ATOM 660 C C . GLN A 1 83 ? -27.733 19.913 29.388 1.00 42.62 83 GLN A C 1
ATOM 662 O O . GLN A 1 83 ? -27.184 19.895 28.292 1.00 42.62 83 GLN A O 1
ATOM 667 N N . SER A 1 84 ? -28.615 18.990 29.776 1.00 51.34 84 SER A N 1
ATOM 668 C CA . SER A 1 84 ? -29.351 18.012 28.978 1.00 51.34 84 SER A CA 1
ATOM 669 C C . SER A 1 84 ? -29.646 18.439 27.531 1.00 51.34 84 SER A C 1
ATOM 671 O O . SER A 1 84 ? -30.604 19.166 27.264 1.00 51.34 84 SER A O 1
ATOM 673 N N . SER A 1 85 ? -28.877 17.889 26.600 1.00 38.94 85 SER A N 1
ATOM 674 C CA . SER A 1 85 ? -29.279 17.563 25.231 1.00 38.94 85 SER A CA 1
ATOM 675 C C . SER A 1 85 ? -28.420 16.376 24.778 1.00 38.94 85 SER A C 1
ATOM 677 O O . SER A 1 85 ? -27.368 16.130 25.359 1.00 38.94 85 SER A O 1
ATOM 679 N N . GLU A 1 86 ? -28.957 15.556 23.881 1.00 40.75 86 GLU A N 1
ATOM 680 C CA . GLU A 1 86 ? -28.488 14.218 23.493 1.00 40.75 86 GLU A CA 1
ATOM 681 C C . GLU A 1 86 ? -26.957 14.081 23.402 1.00 40.75 86 GLU A C 1
ATOM 683 O O . GLU A 1 86 ? -26.281 14.920 22.816 1.00 40.75 86 GLU A O 1
ATOM 688 N N . ILE A 1 87 ? -26.416 13.011 24.000 1.00 43.34 87 ILE A N 1
ATOM 689 C CA . ILE A 1 87 ? -24.989 12.660 23.980 1.00 43.34 87 ILE A CA 1
ATOM 690 C C . ILE A 1 87 ? -24.614 12.296 22.537 1.00 43.34 87 ILE A C 1
ATOM 692 O O . ILE A 1 87 ? -24.636 11.131 22.147 1.00 43.34 87 ILE A O 1
ATOM 696 N N . GLU A 1 88 ? -24.319 13.299 21.720 1.00 44.81 88 GLU A N 1
ATOM 697 C CA . GLU A 1 88 ? -23.792 13.112 20.376 1.00 44.81 88 GLU A CA 1
ATOM 698 C C . GLU A 1 88 ? -22.271 12.897 20.470 1.00 44.81 88 GLU A C 1
ATOM 700 O O . GLU A 1 88 ? -21.485 13.832 20.602 1.00 44.81 88 GLU A O 1
ATOM 705 N N . GLY A 1 89 ? -21.874 11.621 20.428 1.00 54.62 89 GLY A N 1
ATOM 706 C CA . GLY A 1 89 ? -20.633 11.177 19.786 1.00 54.62 89 GLY A CA 1
ATOM 707 C C . GLY A 1 89 ? -19.327 11.321 20.570 1.00 54.62 89 GLY A C 1
ATOM 708 O O . GLY A 1 89 ? -18.462 12.103 20.181 1.00 54.62 89 GLY A O 1
ATOM 709 N N . ILE A 1 90 ? -19.113 10.487 21.594 1.00 62.69 90 ILE A N 1
ATOM 710 C CA . ILE A 1 90 ? -17.754 10.132 22.041 1.00 62.69 90 ILE A CA 1
ATOM 711 C C . ILE A 1 90 ? -17.374 8.816 21.348 1.00 62.69 90 ILE A C 1
ATOM 713 O O . ILE A 1 90 ? -17.953 7.775 21.649 1.00 62.69 90 ILE A O 1
ATOM 717 N N . LEU A 1 91 ? -16.404 8.866 20.429 1.00 70.94 91 LEU A N 1
ATOM 718 C CA . LEU A 1 91 ? -15.804 7.689 19.792 1.00 70.94 91 LEU A CA 1
ATOM 719 C C . LEU A 1 91 ? -15.276 6.726 20.865 1.00 70.94 91 LEU A C 1
ATOM 721 O O . LEU A 1 91 ? -14.609 7.154 21.811 1.00 70.94 91 LEU A O 1
ATOM 725 N N . SER A 1 92 ? -15.502 5.423 20.694 1.00 83.81 92 SER A N 1
ATOM 726 C CA . SER A 1 92 ? -14.947 4.423 21.609 1.00 83.81 92 SER A CA 1
ATOM 727 C C . SER A 1 92 ? -13.411 4.383 21.521 1.00 83.81 92 SER A C 1
ATOM 729 O O . SER A 1 92 ? -12.823 4.564 20.453 1.00 83.81 92 SER A O 1
ATOM 731 N N . GLU A 1 93 ? -12.723 4.126 22.638 1.00 86.00 93 GLU A N 1
ATOM 732 C CA . GLU A 1 93 ? -11.256 3.975 22.642 1.00 86.00 93 GLU A CA 1
ATOM 733 C C . GLU A 1 93 ? -10.763 2.904 21.636 1.00 86.00 93 GLU A C 1
ATOM 735 O O . GLU A 1 93 ? -9.796 3.175 20.917 1.00 86.00 93 GLU A O 1
ATOM 740 N N . PRO A 1 94 ? -11.433 1.740 21.480 1.00 88.56 94 PRO A N 1
ATOM 741 C CA . PRO A 1 94 ? -11.116 0.780 20.421 1.00 88.56 94 PRO A CA 1
ATOM 742 C C . PRO A 1 94 ? -11.193 1.380 19.011 1.00 88.56 94 PRO A C 1
ATOM 744 O O . PRO A 1 94 ? -10.313 1.126 18.187 1.00 88.56 94 PRO A O 1
ATOM 747 N N . PHE A 1 95 ? -12.182 2.236 18.739 1.00 89.31 95 PHE A N 1
ATOM 748 C CA . PHE A 1 95 ? -12.288 2.929 17.457 1.00 89.31 95 PHE A CA 1
ATOM 749 C C . PHE A 1 95 ? -11.161 3.952 17.249 1.00 89.31 95 PHE A C 1
ATOM 751 O O . PHE A 1 95 ? -10.576 4.025 16.168 1.00 89.31 95 PHE A O 1
ATOM 758 N N . ILE A 1 96 ? -10.788 4.715 18.281 1.00 89.88 96 ILE A N 1
ATOM 759 C CA . ILE A 1 96 ? -9.667 5.667 18.200 1.00 89.88 96 ILE A CA 1
ATOM 760 C C . ILE A 1 96 ? -8.358 4.929 17.882 1.00 89.88 96 ILE A C 1
ATOM 762 O O . ILE A 1 96 ? -7.566 5.386 17.048 1.00 89.88 96 ILE A O 1
ATOM 766 N N . GLN A 1 97 ? -8.118 3.781 18.519 1.00 91.81 97 GLN A N 1
ATOM 767 C CA . GLN A 1 97 ? -6.950 2.940 18.244 1.00 91.81 97 GLN A CA 1
ATOM 768 C C . GLN A 1 97 ? -6.975 2.386 16.818 1.00 91.81 97 GLN A C 1
ATOM 770 O O . GLN A 1 97 ? -5.959 2.461 16.116 1.00 91.81 97 GLN A O 1
ATOM 775 N N . LEU A 1 98 ? -8.140 1.922 16.361 1.00 93.62 98 LEU A N 1
ATOM 776 C CA . LEU A 1 98 ? -8.359 1.487 14.988 1.00 93.62 98 LEU A CA 1
ATOM 777 C C . LEU A 1 98 ? -8.020 2.603 13.990 1.00 93.62 98 LEU A C 1
ATOM 779 O O . LEU A 1 98 ? -7.130 2.431 13.153 1.00 93.62 98 LEU A O 1
ATOM 783 N N . ALA A 1 99 ? -8.619 3.784 14.139 1.00 92.94 99 ALA A N 1
ATOM 784 C CA . ALA A 1 99 ? -8.375 4.945 13.286 1.00 92.94 99 ALA A CA 1
ATOM 785 C C . ALA A 1 99 ? -6.888 5.346 13.246 1.00 92.94 99 ALA A C 1
ATOM 787 O O . ALA A 1 99 ? -6.325 5.605 12.177 1.00 92.94 99 ALA A O 1
ATOM 788 N N . ARG A 1 100 ? -6.208 5.347 14.401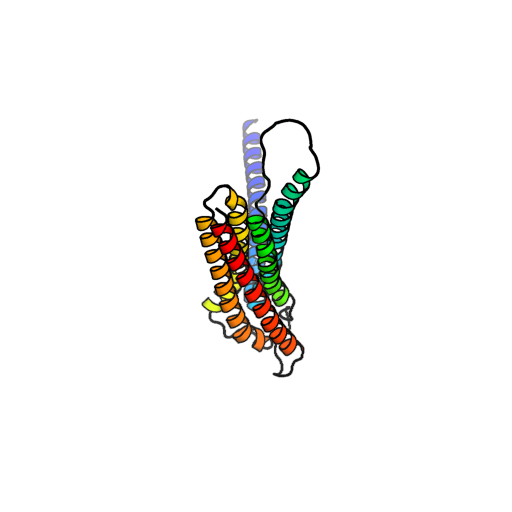 1.00 94.75 100 ARG A N 1
ATOM 789 C CA . ARG A 1 100 ? -4.767 5.638 14.491 1.00 94.75 100 ARG A CA 1
ATOM 790 C C . ARG A 1 100 ? -3.913 4.606 13.756 1.00 94.75 100 ARG A C 1
ATOM 792 O O . ARG A 1 100 ? -2.913 4.987 13.145 1.00 94.75 100 ARG A O 1
ATOM 799 N N . SER A 1 101 ? -4.294 3.331 13.794 1.00 96.56 101 SER A N 1
ATOM 800 C CA . SER A 1 101 ? -3.548 2.238 13.158 1.00 96.56 101 SER A CA 1
ATOM 801 C C . SER A 1 101 ? -3.613 2.255 11.620 1.00 96.56 101 SER A C 1
ATOM 803 O O . SER A 1 101 ? -2.682 1.784 10.966 1.00 96.56 101 SER A O 1
ATOM 805 N N . VAL A 1 102 ? -4.624 2.903 11.025 1.00 95.62 102 VAL A N 1
ATOM 806 C CA . VAL A 1 102 ? -4.738 3.100 9.565 1.00 95.62 102 VAL A CA 1
ATOM 807 C C . VAL A 1 102 ? -3.681 4.079 9.029 1.00 95.62 102 VAL A C 1
ATOM 809 O O . VAL A 1 102 ? -3.108 3.875 7.956 1.00 95.62 102 VAL A O 1
ATOM 812 N N . ILE A 1 103 ? -3.365 5.138 9.782 1.00 94.94 103 ILE A N 1
ATOM 813 C CA . ILE A 1 103 ? -2.433 6.204 9.371 1.00 94.94 103 ILE A CA 1
ATOM 814 C C . ILE A 1 103 ? -1.062 5.673 8.897 1.00 94.94 103 ILE A C 1
ATOM 816 O O . ILE A 1 103 ? -0.617 6.079 7.815 1.00 94.94 103 ILE A O 1
ATOM 820 N N . PRO A 1 104 ? -0.340 4.818 9.652 1.00 96.69 104 PRO A N 1
ATOM 821 C CA . PRO A 1 104 ? 0.957 4.308 9.210 1.00 96.69 104 PRO A CA 1
ATOM 822 C C . PRO A 1 104 ? 0.865 3.468 7.930 1.00 96.69 104 PRO A C 1
ATOM 824 O O . PRO A 1 104 ? 1.771 3.566 7.102 1.00 96.69 104 PRO A O 1
ATOM 827 N N . VAL A 1 105 ? -0.222 2.718 7.717 1.00 97.12 105 VAL A N 1
ATOM 828 C CA . VAL A 1 105 ? -0.438 1.931 6.489 1.00 97.12 105 VAL A CA 1
ATOM 829 C C . VAL A 1 105 ? -0.532 2.854 5.272 1.00 97.12 105 VAL A C 1
ATOM 831 O O . VAL A 1 105 ? 0.190 2.655 4.292 1.00 97.12 105 VAL A O 1
ATOM 834 N N . ILE A 1 106 ? -1.324 3.929 5.356 1.00 94.06 106 ILE A N 1
ATOM 835 C CA . ILE A 1 106 ? -1.456 4.922 4.274 1.00 94.06 106 ILE A CA 1
ATOM 836 C C . ILE A 1 106 ? -0.118 5.624 3.995 1.00 94.06 106 ILE A C 1
ATOM 838 O O . ILE A 1 106 ? 0.296 5.785 2.838 1.00 94.06 106 ILE A O 1
ATOM 842 N N . LYS A 1 107 ? 0.597 6.026 5.054 1.00 94.00 107 LYS A N 1
ATOM 843 C CA . LYS A 1 107 ? 1.901 6.696 4.931 1.00 94.00 107 LYS A CA 1
ATOM 844 C C . LYS A 1 107 ? 2.930 5.810 4.246 1.00 94.00 107 LYS A C 1
ATOM 846 O O . LYS A 1 107 ? 3.612 6.279 3.335 1.00 94.00 107 LYS A O 1
ATOM 851 N N . LEU A 1 108 ? 3.048 4.554 4.672 1.00 95.62 108 LEU A N 1
ATOM 852 C CA . LEU A 1 108 ? 4.004 3.608 4.104 1.00 95.62 108 LEU A CA 1
ATOM 853 C C . LEU A 1 108 ? 3.644 3.264 2.658 1.00 95.62 108 LEU A C 1
ATOM 855 O O . LEU A 1 108 ? 4.532 3.313 1.808 1.00 95.62 108 LEU A O 1
ATOM 859 N N . SER A 1 109 ? 2.361 3.050 2.360 1.00 94.31 109 SER A N 1
ATOM 860 C CA . SER A 1 109 ? 1.874 2.813 0.994 1.00 94.31 109 SER A CA 1
ATOM 861 C C . SER A 1 109 ? 2.287 3.938 0.043 1.00 94.31 109 SER A C 1
ATOM 863 O O . SER A 1 109 ? 2.864 3.710 -1.019 1.00 94.31 109 SER A O 1
ATOM 865 N N . SER A 1 110 ? 2.095 5.185 0.475 1.00 91.69 110 SER A N 1
ATOM 866 C CA . SER A 1 110 ? 2.490 6.365 -0.299 1.00 91.69 110 SER A CA 1
ATOM 867 C C . SER A 1 110 ? 4.009 6.520 -0.400 1.00 91.69 110 SER A C 1
ATOM 869 O O . SER A 1 110 ? 4.541 6.937 -1.430 1.00 91.69 110 SER A O 1
ATOM 871 N N . LEU A 1 111 ? 4.729 6.207 0.681 1.00 92.38 111 LEU A N 1
ATOM 872 C CA . LEU A 1 111 ? 6.183 6.313 0.746 1.00 92.38 111 LEU A CA 1
ATOM 873 C C . LEU A 1 111 ? 6.867 5.383 -0.262 1.00 92.38 111 LEU A C 1
ATOM 875 O O . LEU A 1 111 ? 7.885 5.784 -0.825 1.00 92.38 111 LEU A O 1
ATOM 879 N N . PHE A 1 112 ? 6.293 4.204 -0.521 1.00 92.44 112 PHE A N 1
ATOM 880 C CA . PHE A 1 112 ? 6.772 3.262 -1.533 1.00 92.44 112 PHE A CA 1
ATOM 881 C C . PHE A 1 112 ? 6.941 3.919 -2.899 1.00 92.44 112 PHE A C 1
ATOM 883 O O . PHE A 1 112 ? 8.060 4.087 -3.390 1.00 92.44 112 PHE A O 1
ATOM 890 N N . TYR A 1 113 ? 5.838 4.402 -3.461 1.00 89.31 113 TYR A N 1
ATOM 891 C CA . TYR A 1 113 ? 5.826 5.014 -4.784 1.00 89.31 113 TYR A CA 1
ATOM 892 C C . TYR A 1 113 ? 6.608 6.329 -4.827 1.00 89.31 113 TYR A C 1
ATOM 894 O O . TYR A 1 113 ? 7.353 6.565 -5.776 1.00 89.31 113 TYR A O 1
ATOM 902 N N . ARG A 1 114 ? 6.551 7.159 -3.772 1.00 87.62 114 ARG A N 1
ATOM 903 C CA . ARG A 1 114 ? 7.377 8.382 -3.691 1.00 87.62 114 ARG A CA 1
ATOM 904 C C . ARG A 1 114 ? 8.868 8.067 -3.712 1.00 87.62 114 ARG A C 1
ATOM 906 O O . ARG A 1 114 ? 9.637 8.809 -4.324 1.00 87.62 114 ARG A O 1
ATOM 913 N N . LYS A 1 115 ? 9.301 7.010 -3.015 1.00 87.38 115 LYS A N 1
ATOM 914 C CA . LYS A 1 115 ? 10.705 6.598 -3.017 1.00 87.38 115 LYS A CA 1
ATOM 915 C C . LYS A 1 115 ? 11.101 6.110 -4.402 1.00 87.38 115 LYS A C 1
ATOM 917 O O . LYS A 1 115 ? 12.127 6.570 -4.895 1.00 87.38 115 LYS A O 1
ATOM 922 N N . LEU A 1 116 ? 10.309 5.248 -5.037 1.00 84.12 116 LEU A N 1
ATOM 923 C CA . LEU A 1 116 ? 10.618 4.734 -6.373 1.00 84.12 116 LEU A CA 1
ATOM 924 C C . LEU A 1 116 ? 10.626 5.843 -7.433 1.00 84.12 116 LEU A C 1
ATOM 926 O O . LEU A 1 116 ? 11.586 5.953 -8.186 1.00 84.12 116 LEU A O 1
ATOM 930 N N . ALA A 1 117 ? 9.646 6.747 -7.420 1.00 81.19 117 ALA A N 1
ATOM 931 C CA . ALA A 1 117 ? 9.603 7.896 -8.325 1.00 81.19 117 ALA A CA 1
ATOM 932 C C . ALA A 1 117 ? 10.849 8.797 -8.201 1.00 81.19 117 ALA A C 1
ATOM 934 O O . ALA A 1 117 ? 11.343 9.318 -9.198 1.00 81.19 117 ALA A O 1
ATOM 935 N N . ARG A 1 118 ? 11.390 8.961 -6.984 1.00 78.81 118 ARG A N 1
ATOM 936 C CA . ARG A 1 118 ? 12.583 9.786 -6.715 1.00 78.81 118 ARG A CA 1
ATOM 937 C C . ARG A 1 118 ? 13.907 9.057 -6.927 1.00 78.81 118 ARG A C 1
ATOM 939 O O . ARG A 1 118 ? 14.924 9.709 -7.161 1.00 78.81 118 ARG A O 1
ATOM 946 N N . THR A 1 119 ? 13.932 7.736 -6.773 1.00 72.44 119 THR A N 1
ATOM 947 C CA . THR A 1 119 ? 15.177 6.963 -6.811 1.00 72.44 119 THR A CA 1
ATOM 948 C C . THR A 1 119 ? 15.571 6.715 -8.253 1.00 72.44 119 THR A C 1
ATOM 950 O O . THR A 1 119 ? 15.067 5.783 -8.856 1.00 72.44 119 THR A O 1
ATOM 953 N N . GLY A 1 120 ? 16.462 7.557 -8.790 1.00 55.47 120 GLY A N 1
ATOM 954 C CA . GLY A 1 120 ? 17.367 7.238 -9.904 1.00 55.47 120 GLY A CA 1
ATOM 955 C C . GLY A 1 120 ? 16.756 6.714 -11.206 1.00 55.47 120 GLY A C 1
ATOM 956 O O . GLY A 1 120 ? 17.491 6.307 -12.080 1.00 55.47 120 GLY A O 1
ATOM 957 N N . LEU A 1 121 ? 15.443 6.709 -11.361 1.00 58.28 121 LEU A N 1
ATOM 958 C CA . LEU A 1 121 ? 14.750 6.257 -12.563 1.00 58.28 121 LEU A CA 1
ATOM 959 C C . LEU A 1 121 ? 14.437 7.456 -13.494 1.00 58.28 121 LEU A C 1
ATOM 961 O O . LEU A 1 121 ? 13.833 7.319 -14.552 1.00 58.28 121 LEU A O 1
ATOM 965 N N . SER A 1 122 ? 14.880 8.664 -13.122 1.00 52.31 122 SER A N 1
ATOM 966 C CA . SER A 1 122 ? 14.809 9.854 -13.971 1.00 52.31 122 SER A CA 1
ATOM 967 C C . SER A 1 122 ? 15.568 9.656 -15.295 1.00 52.31 122 SER A C 1
ATOM 969 O O . SER A 1 122 ? 16.519 8.881 -15.365 1.00 52.31 122 SER A O 1
ATOM 971 N N . LYS A 1 123 ? 15.121 10.383 -16.334 1.00 53.59 123 LYS A N 1
ATOM 972 C CA . LYS A 1 123 ? 15.277 10.186 -17.799 1.00 53.59 123 LYS A CA 1
ATOM 973 C C . LYS A 1 123 ? 16.617 9.709 -18.417 1.00 53.59 123 LYS A C 1
ATOM 975 O O . LYS A 1 123 ? 16.656 9.598 -19.633 1.00 53.59 123 LYS A O 1
ATOM 980 N N . ASN A 1 124 ? 17.694 9.412 -17.687 1.00 52.91 124 ASN A N 1
ATOM 981 C CA . ASN A 1 124 ? 19.001 9.052 -18.266 1.00 52.91 124 ASN A CA 1
ATOM 982 C C . ASN A 1 124 ? 19.819 7.998 -17.483 1.00 52.91 124 ASN A C 1
ATOM 984 O O . ASN A 1 124 ? 21.032 7.939 -17.660 1.00 52.91 124 ASN A O 1
ATOM 988 N N . ILE A 1 125 ? 19.211 7.202 -16.596 1.00 58.50 125 ILE A N 1
ATOM 989 C CA . ILE A 1 125 ? 19.962 6.253 -15.736 1.00 58.50 125 ILE A CA 1
ATOM 990 C C . ILE A 1 125 ? 19.770 4.783 -16.151 1.00 58.50 125 ILE A C 1
ATOM 992 O O . ILE A 1 125 ? 20.524 3.916 -15.714 1.00 58.50 125 ILE A O 1
ATOM 996 N N . TYR A 1 126 ? 18.813 4.489 -17.034 1.00 68.69 126 TYR A N 1
ATOM 997 C CA . TYR A 1 126 ? 18.607 3.130 -17.531 1.00 68.69 126 TYR A CA 1
ATOM 998 C C . TYR A 1 126 ? 19.802 2.669 -18.364 1.00 68.69 126 TYR A C 1
ATOM 1000 O O . TYR A 1 126 ? 20.196 3.317 -19.334 1.00 68.69 126 TYR A O 1
ATOM 1008 N N . LEU A 1 127 ? 20.375 1.532 -17.981 1.00 67.06 127 LEU A N 1
ATOM 1009 C CA . LEU A 1 127 ? 21.531 0.944 -18.664 1.00 67.06 127 LEU A CA 1
ATOM 1010 C C . LEU A 1 127 ? 21.146 0.185 -19.925 1.00 67.06 127 LEU A C 1
ATOM 1012 O O . LEU A 1 127 ? 21.989 -0.063 -20.785 1.00 67.06 127 LEU A O 1
ATOM 1016 N N . GLN A 1 128 ? 19.874 -0.189 -20.017 1.00 69.81 128 GLN A N 1
ATOM 1017 C CA . GLN A 1 128 ? 19.285 -0.839 -21.169 1.00 69.81 128 GLN A CA 1
ATOM 1018 C C . GLN A 1 128 ? 18.159 0.039 -21.725 1.00 69.81 128 GLN A C 1
ATOM 1020 O O . GLN A 1 128 ? 17.521 0.778 -20.974 1.00 69.81 128 GLN A O 1
ATOM 1025 N N . PRO A 1 129 ? 17.918 -0.012 -23.045 1.00 70.06 129 PRO A N 1
ATOM 1026 C CA . PRO A 1 129 ? 16.883 0.796 -23.681 1.00 70.06 129 PRO A CA 1
ATOM 1027 C C . PRO A 1 129 ? 15.455 0.309 -23.387 1.00 70.06 129 PRO A C 1
ATOM 1029 O O . PRO A 1 129 ? 14.515 1.052 -23.658 1.00 70.06 129 PRO A O 1
ATOM 1032 N N . TYR A 1 130 ? 15.292 -0.906 -22.858 1.00 73.38 130 TYR A N 1
ATOM 1033 C CA . TYR A 1 130 ? 14.010 -1.519 -22.513 1.00 73.38 130 TYR A CA 1
ATOM 1034 C C . TYR A 1 130 ? 14.158 -2.446 -21.302 1.00 73.38 130 TYR A C 1
ATOM 1036 O O . TYR A 1 130 ? 15.269 -2.845 -20.945 1.00 73.38 130 TYR A O 1
ATOM 1044 N N . THR A 1 131 ? 13.029 -2.802 -20.692 1.00 81.81 131 THR A N 1
ATOM 1045 C CA . THR A 1 131 ? 12.954 -3.818 -19.635 1.00 81.81 131 THR A CA 1
ATOM 1046 C C . THR A 1 131 ? 12.651 -5.203 -20.213 1.00 81.81 131 THR A C 1
ATOM 1048 O O . THR A 1 131 ? 12.016 -5.325 -21.254 1.00 81.81 131 THR A O 1
ATOM 1051 N N . GLU A 1 132 ? 13.071 -6.266 -19.526 1.00 86.56 132 GLU A N 1
ATOM 1052 C CA . GLU A 1 132 ? 12.690 -7.648 -19.866 1.00 86.56 132 GLU A CA 1
ATOM 1053 C C . GLU A 1 132 ? 11.300 -8.047 -19.325 1.00 86.56 132 GLU A C 1
ATOM 1055 O O . GLU A 1 132 ? 10.920 -9.216 -19.393 1.00 86.56 132 GLU A O 1
ATOM 1060 N N . MET A 1 133 ? 10.536 -7.101 -18.764 1.00 87.88 133 MET A N 1
ATOM 1061 C CA . MET A 1 133 ? 9.166 -7.356 -18.315 1.00 87.88 133 MET A CA 1
ATOM 1062 C C . MET A 1 133 ? 8.239 -7.699 -19.485 1.00 87.88 133 MET A C 1
ATOM 1064 O O . MET A 1 133 ? 8.289 -7.082 -20.548 1.00 87.88 133 MET A O 1
ATOM 1068 N N . SER A 1 134 ? 7.326 -8.644 -19.261 1.00 89.12 134 SER A N 1
ATOM 1069 C CA . SER A 1 134 ? 6.196 -8.852 -20.165 1.00 89.12 134 SER A CA 1
ATOM 1070 C C . SER A 1 134 ? 5.232 -7.663 -20.118 1.00 89.12 134 SER A C 1
ATOM 1072 O O . SER A 1 134 ? 5.210 -6.887 -19.158 1.00 89.12 134 SER A O 1
ATOM 1074 N N . SER A 1 135 ? 4.370 -7.544 -21.129 1.00 83.56 135 SER A N 1
ATOM 1075 C CA . SER A 1 135 ? 3.327 -6.511 -21.153 1.00 83.56 135 SER A CA 1
ATOM 1076 C C . SER A 1 135 ? 2.407 -6.576 -19.929 1.00 83.56 135 SER A C 1
ATOM 1078 O O . SER A 1 135 ? 2.034 -5.532 -19.398 1.00 83.56 135 SER A O 1
ATOM 1080 N N . ASP A 1 136 ? 2.102 -7.777 -19.432 1.00 86.50 136 ASP A N 1
ATOM 1081 C CA . ASP A 1 136 ? 1.276 -7.961 -18.233 1.00 86.50 136 ASP A CA 1
ATOM 1082 C C . ASP A 1 136 ? 1.991 -7.467 -16.968 1.00 86.50 136 ASP A C 1
ATOM 1084 O O . ASP A 1 136 ? 1.384 -6.828 -16.108 1.00 86.50 136 ASP A O 1
ATOM 1088 N N . GLN A 1 137 ? 3.300 -7.710 -16.858 1.00 90.69 137 GLN A N 1
ATOM 1089 C CA . GLN A 1 137 ? 4.120 -7.243 -15.735 1.00 90.69 137 GLN A CA 1
ATOM 1090 C C . GLN A 1 137 ? 4.271 -5.718 -15.741 1.00 90.69 137 GLN A C 1
ATOM 1092 O O . GLN A 1 137 ? 4.119 -5.074 -14.702 1.00 90.69 137 GLN A O 1
ATOM 1097 N N . LEU A 1 138 ? 4.506 -5.130 -16.916 1.00 87.06 138 LEU A N 1
ATOM 1098 C CA . LEU A 1 138 ? 4.526 -3.679 -17.105 1.00 87.06 138 LEU A CA 1
ATOM 1099 C C . LEU A 1 138 ? 3.183 -3.045 -16.753 1.00 87.06 138 LEU A C 1
ATOM 1101 O O . LEU A 1 138 ? 3.144 -2.058 -16.021 1.00 87.06 138 LEU A O 1
ATOM 1105 N N . SER A 1 139 ? 2.085 -3.631 -17.236 1.00 85.94 139 SER A N 1
ATOM 1106 C CA . SER A 1 139 ? 0.737 -3.167 -16.920 1.00 85.94 139 SER A CA 1
ATOM 1107 C C . SER A 1 139 ? 0.475 -3.234 -15.419 1.00 85.94 139 SER A C 1
ATOM 1109 O O . SER A 1 139 ? 0.043 -2.235 -14.849 1.00 85.94 139 SER A O 1
ATOM 1111 N N . THR A 1 140 ? 0.833 -4.346 -14.768 1.00 89.44 140 THR A N 1
ATOM 1112 C CA . THR A 1 140 ? 0.715 -4.523 -13.312 1.00 89.44 140 TH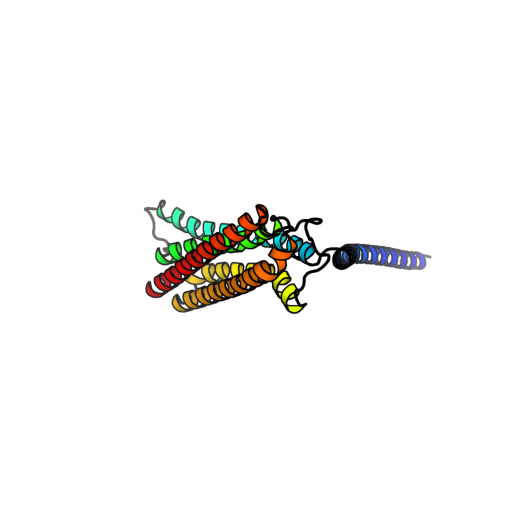R A CA 1
ATOM 1113 C C . THR A 1 140 ? 1.434 -3.412 -12.548 1.00 89.44 140 THR A C 1
ATOM 1115 O O . THR A 1 140 ? 0.874 -2.851 -11.611 1.00 89.44 140 THR A O 1
ATOM 1118 N N . LEU A 1 141 ? 2.660 -3.066 -12.954 1.00 89.00 141 LEU A N 1
ATOM 1119 C CA . LEU A 1 141 ? 3.461 -2.024 -12.306 1.00 89.00 141 LEU A CA 1
ATOM 1120 C C . LEU A 1 141 ? 2.957 -0.598 -12.605 1.00 89.00 141 LEU A C 1
ATOM 1122 O O . LEU A 1 141 ? 3.107 0.291 -11.769 1.00 89.00 141 LEU A O 1
ATOM 1126 N N . SER A 1 142 ? 2.379 -0.368 -13.785 1.00 84.94 142 SER A N 1
ATOM 1127 C CA . SER A 1 142 ? 1.815 0.930 -14.180 1.00 84.94 142 SER A CA 1
ATOM 1128 C C . SER A 1 142 ? 0.554 1.258 -13.382 1.00 84.94 142 SER A C 1
ATOM 1130 O O . SER A 1 142 ? 0.479 2.314 -12.758 1.00 84.94 142 SER A O 1
ATOM 1132 N N . VAL A 1 143 ? -0.403 0.327 -13.312 1.00 88.19 143 VAL A N 1
ATOM 1133 C CA . VAL A 1 143 ? -1.695 0.570 -12.640 1.00 88.19 143 VAL A CA 1
ATOM 1134 C C . VAL A 1 143 ? -1.622 0.450 -11.116 1.00 88.19 143 VAL A C 1
ATOM 1136 O O . VAL A 1 143 ? -2.578 0.778 -10.415 1.00 88.19 143 VAL A O 1
ATOM 1139 N N . SER A 1 144 ? -0.499 -0.015 -10.564 1.00 90.75 144 SER A N 1
ATOM 1140 C CA . SER A 1 144 ? -0.395 -0.340 -9.140 1.00 90.75 144 SER A CA 1
ATOM 1141 C C . SER A 1 144 ? -0.597 0.854 -8.211 1.00 90.75 144 SER A C 1
ATOM 1143 O O . SER A 1 144 ? -1.119 0.684 -7.108 1.00 90.75 144 SER A O 1
ATOM 1145 N N . VAL A 1 145 ? -0.241 2.068 -8.640 1.00 88.31 145 VAL A N 1
ATOM 1146 C CA . VAL A 1 145 ? -0.477 3.268 -7.829 1.00 88.31 145 VAL A CA 1
ATOM 1147 C C . VAL A 1 145 ? -1.960 3.636 -7.770 1.00 88.31 145 VAL A C 1
ATOM 1149 O O . VAL A 1 145 ? -2.427 4.083 -6.728 1.00 88.31 145 VAL A O 1
ATOM 1152 N N . GLU A 1 146 ? -2.713 3.409 -8.848 1.00 87.94 146 GLU A N 1
ATOM 1153 C CA . GLU A 1 146 ? -4.162 3.626 -8.869 1.00 87.94 146 GLU A CA 1
ATOM 1154 C C . GLU A 1 146 ? -4.862 2.617 -7.958 1.00 87.94 146 GLU A C 1
ATOM 1156 O O . GLU A 1 146 ? -5.685 3.006 -7.129 1.00 87.94 146 GLU A O 1
ATOM 1161 N N . ILE A 1 147 ? -4.465 1.341 -8.046 1.00 90.75 147 ILE A N 1
ATOM 1162 C CA . ILE A 1 147 ? -4.954 0.294 -7.143 1.00 90.75 147 ILE A CA 1
ATOM 1163 C C . ILE A 1 147 ? -4.634 0.677 -5.696 1.00 90.75 147 ILE A C 1
ATOM 1165 O O . ILE A 1 147 ? -5.527 0.682 -4.860 1.00 90.75 147 ILE A O 1
ATOM 1169 N N . MET A 1 148 ? -3.402 1.096 -5.393 1.00 92.12 148 MET A N 1
ATOM 1170 C CA . MET A 1 148 ? -3.036 1.539 -4.045 1.00 92.12 148 MET A CA 1
ATOM 1171 C C . MET A 1 148 ? -3.906 2.701 -3.552 1.00 92.12 148 MET A C 1
ATOM 1173 O O . MET A 1 148 ? -4.380 2.651 -2.419 1.00 92.12 148 MET A O 1
ATOM 1177 N N . SER A 1 149 ? -4.137 3.728 -4.377 1.00 89.25 149 SER A N 1
ATOM 1178 C CA . SER A 1 149 ? -4.991 4.865 -4.011 1.00 89.25 149 SER A CA 1
ATOM 1179 C C . SER A 1 149 ? -6.434 4.431 -3.754 1.00 89.25 149 SER A C 1
ATOM 1181 O O . SER A 1 149 ? -7.040 4.870 -2.774 1.00 89.25 149 SER A O 1
ATOM 1183 N N . ARG A 1 150 ? -6.978 3.533 -4.586 1.00 90.88 150 ARG A N 1
ATOM 1184 C CA . ARG A 1 150 ? -8.291 2.914 -4.361 1.00 90.88 150 ARG A CA 1
ATOM 1185 C C . ARG A 1 150 ? -8.311 2.176 -3.031 1.00 90.88 150 ARG A C 1
ATOM 1187 O O . ARG A 1 150 ? -9.234 2.385 -2.244 1.00 90.88 150 ARG A O 1
ATOM 1194 N N . GLU A 1 151 ? -7.287 1.371 -2.757 1.00 92.75 151 GLU A N 1
ATOM 1195 C CA . GLU A 1 151 ? -7.270 0.560 -1.551 1.00 92.75 151 GLU A CA 1
ATOM 1196 C C . GLU A 1 151 ? -7.150 1.418 -0.275 1.00 92.75 151 GLU A C 1
ATOM 1198 O O . GLU A 1 151 ? -7.874 1.220 0.702 1.00 92.75 151 GLU A O 1
ATOM 1203 N N . VAL A 1 152 ? -6.316 2.458 -0.311 1.00 90.81 152 VAL A N 1
ATOM 1204 C CA . VAL A 1 152 ? -6.215 3.477 0.745 1.00 90.81 152 VAL A CA 1
ATOM 1205 C C . VAL A 1 152 ? -7.532 4.240 0.933 1.00 90.81 152 VAL A C 1
ATOM 1207 O O . VAL A 1 152 ? -7.945 4.492 2.067 1.00 90.81 152 VAL A O 1
ATOM 1210 N N . GLY A 1 153 ? -8.206 4.607 -0.158 1.00 90.12 153 GLY A N 1
ATOM 1211 C CA . GLY A 1 153 ? -9.512 5.264 -0.112 1.00 90.12 153 GLY A CA 1
ATOM 1212 C C . GLY A 1 153 ? -10.595 4.380 0.510 1.00 90.12 153 GLY A C 1
ATOM 1213 O O . GLY A 1 153 ? -11.443 4.878 1.257 1.00 90.12 153 GLY A O 1
ATOM 1214 N N . GLY A 1 154 ? -10.533 3.069 0.261 1.00 91.81 154 GLY A N 1
ATOM 1215 C CA . GLY A 1 154 ? -11.397 2.076 0.896 1.00 91.81 154 GLY A CA 1
ATOM 1216 C C . GLY A 1 154 ? -11.213 2.031 2.411 1.00 91.81 154 GLY A C 1
ATOM 1217 O O . GLY A 1 154 ? -12.206 2.141 3.124 1.00 91.81 154 GLY A O 1
ATOM 1218 N N . LEU A 1 155 ? -9.968 2.016 2.913 1.00 93.25 155 LEU A N 1
ATOM 1219 C CA . LEU A 1 155 ? -9.691 2.064 4.361 1.00 93.25 155 LEU A CA 1
ATOM 1220 C C . LEU A 1 155 ? -10.374 3.259 5.038 1.00 93.25 155 LEU A C 1
ATOM 1222 O O . LEU A 1 155 ? -11.005 3.111 6.081 1.00 93.25 155 LEU A O 1
ATOM 1226 N N . PHE A 1 156 ? -10.275 4.448 4.433 1.00 90.12 156 PHE A N 1
ATOM 1227 C CA . PHE A 1 156 ? -10.939 5.643 4.956 1.00 90.12 156 PHE A CA 1
ATOM 1228 C C . PHE A 1 156 ? -12.467 5.528 4.908 1.00 90.12 156 PHE A C 1
ATOM 1230 O O . PHE A 1 156 ? -13.145 5.892 5.865 1.00 90.12 156 PHE A O 1
ATOM 1237 N N . THR A 1 157 ? -13.008 5.035 3.793 1.00 90.62 157 THR A N 1
ATOM 1238 C CA . THR A 1 157 ? -14.458 4.918 3.591 1.00 90.62 157 THR A CA 1
ATOM 1239 C C . THR A 1 157 ? -15.084 3.951 4.590 1.00 90.62 157 THR A C 1
ATOM 1241 O O . THR A 1 157 ? -16.145 4.248 5.130 1.00 90.62 157 THR A O 1
ATOM 1244 N N . ILE A 1 158 ? -14.419 2.825 4.854 1.00 92.94 158 ILE A N 1
ATOM 1245 C CA . ILE A 1 158 ? -14.866 1.841 5.841 1.00 92.94 158 ILE A CA 1
ATOM 1246 C C . ILE A 1 158 ? -14.794 2.450 7.243 1.00 92.94 158 ILE A C 1
ATOM 1248 O O . ILE A 1 158 ? -15.787 2.434 7.962 1.00 92.94 158 ILE A O 1
ATOM 1252 N N . LEU A 1 159 ? -13.672 3.089 7.598 1.00 90.88 159 LEU A N 1
ATOM 1253 C CA . LEU A 1 159 ? -13.507 3.723 8.908 1.00 90.88 159 LEU A CA 1
ATOM 1254 C C . LEU A 1 159 ? -14.573 4.796 9.185 1.00 90.88 159 LEU A C 1
ATOM 1256 O O . LEU A 1 159 ? -15.088 4.877 10.292 1.00 90.88 159 LEU A O 1
ATOM 1260 N N . ASN A 1 160 ? -14.931 5.606 8.186 1.00 87.00 160 ASN A N 1
ATOM 1261 C CA . ASN A 1 160 ? -15.945 6.654 8.337 1.00 87.00 160 ASN A CA 1
ATOM 1262 C C . ASN A 1 160 ? -17.371 6.101 8.502 1.00 87.00 160 ASN A C 1
ATOM 1264 O O . ASN A 1 160 ? -18.259 6.845 8.895 1.00 87.00 160 ASN A O 1
ATOM 1268 N N . ARG A 1 161 ? -17.607 4.835 8.148 1.00 86.88 161 ARG A N 1
ATOM 1269 C CA . ARG A 1 161 ? -18.916 4.171 8.247 1.00 86.88 161 ARG A CA 1
ATOM 1270 C C . ARG A 1 161 ? -18.984 3.158 9.387 1.00 86.88 161 ARG A C 1
ATOM 1272 O O . ARG A 1 161 ? -20.026 2.544 9.569 1.00 86.88 161 ARG A O 1
ATOM 1279 N N . ALA A 1 162 ? -17.895 2.990 10.134 1.00 84.50 162 ALA A N 1
ATOM 1280 C CA . ALA A 1 162 ? -17.790 2.005 11.203 1.00 84.50 162 ALA A CA 1
ATOM 1281 C C . ALA A 1 162 ? -18.872 2.185 12.278 1.00 84.50 162 ALA A C 1
ATOM 1283 O O . ALA A 1 162 ? -19.412 1.204 12.760 1.00 84.50 162 ALA A O 1
ATOM 1284 N N . GLU A 1 163 ? -19.241 3.429 12.604 1.00 72.94 163 GLU A N 1
ATOM 1285 C CA . GLU A 1 163 ? -20.290 3.715 13.595 1.00 72.94 163 GLU A CA 1
ATOM 1286 C C . GLU A 1 163 ? -21.717 3.457 13.080 1.00 72.94 163 GLU A C 1
ATOM 1288 O O . GLU A 1 163 ? -22.655 3.382 13.868 1.00 72.94 163 GLU A O 1
ATOM 1293 N N . GLU A 1 164 ? -21.903 3.348 11.761 1.00 79.31 164 GLU A N 1
ATOM 1294 C CA . GLU A 1 164 ? -23.207 3.086 11.136 1.00 79.31 164 GLU A CA 1
ATOM 1295 C C . GLU A 1 164 ? -23.472 1.585 10.933 1.00 79.31 164 GLU A C 1
ATOM 1297 O O . GLU A 1 164 ? -24.601 1.197 10.622 1.00 79.31 164 GLU A O 1
ATOM 1302 N N . GLY A 1 165 ? -22.427 0.759 11.016 1.00 77.38 165 GLY A N 1
ATOM 1303 C CA . GLY A 1 165 ? -22.448 -0.661 10.678 1.00 77.38 165 GLY A CA 1
ATOM 1304 C C . GLY A 1 165 ? -22.134 -1.563 11.865 1.00 77.38 165 GLY A C 1
ATOM 1305 O O . GLY A 1 165 ? -21.873 -1.100 12.968 1.00 77.38 165 GLY A O 1
ATOM 1306 N N . ASP A 1 166 ? -22.160 -2.869 11.613 1.00 87.69 166 ASP A N 1
ATOM 1307 C CA . ASP A 1 166 ? -21.721 -3.879 12.575 1.00 87.69 166 ASP A CA 1
ATOM 1308 C C . ASP A 1 166 ? -20.184 -3.864 12.706 1.00 87.69 166 ASP A C 1
ATOM 1310 O O . ASP A 1 166 ? -19.453 -3.699 11.715 1.00 87.69 166 ASP A O 1
ATOM 1314 N N . GLU A 1 167 ? -19.670 -4.003 13.931 1.00 88.88 167 GLU A N 1
ATOM 1315 C CA . GLU A 1 167 ? -18.230 -3.949 14.184 1.00 88.88 167 GLU A CA 1
ATOM 1316 C C . GLU A 1 167 ? -17.476 -5.131 13.558 1.00 88.88 167 GLU A C 1
ATOM 1318 O O . GLU A 1 167 ? -16.328 -4.961 13.132 1.00 88.88 167 GLU A O 1
ATOM 1323 N N . ALA A 1 168 ? -18.102 -6.309 13.457 1.00 89.88 168 ALA A N 1
ATOM 1324 C CA . ALA A 1 168 ? -17.508 -7.477 12.815 1.00 89.88 168 ALA A CA 1
ATOM 1325 C C . ALA A 1 168 ? -17.440 -7.292 11.294 1.00 89.88 168 ALA A C 1
ATOM 1327 O O . ALA A 1 168 ? -16.376 -7.517 10.713 1.00 89.88 168 ALA A O 1
ATOM 1328 N N . ASP A 1 169 ? -18.509 -6.783 10.671 1.00 91.31 169 ASP A N 1
ATOM 1329 C CA . ASP A 1 169 ? -18.520 -6.446 9.237 1.00 91.31 169 ASP A CA 1
ATOM 1330 C C . ASP A 1 169 ? -17.449 -5.388 8.907 1.00 91.31 169 ASP A C 1
ATOM 1332 O O . ASP A 1 169 ? -16.728 -5.480 7.909 1.00 91.31 169 ASP A O 1
ATOM 1336 N N . THR A 1 170 ? -17.299 -4.380 9.774 1.00 91.94 170 THR A N 1
ATOM 1337 C CA . THR A 1 170 ? -16.259 -3.349 9.642 1.00 91.94 170 THR A CA 1
ATOM 1338 C C . THR A 1 170 ? -14.858 -3.955 9.744 1.00 91.94 170 THR A C 1
ATOM 1340 O O . THR A 1 170 ? -13.963 -3.601 8.968 1.00 91.94 170 THR A O 1
ATOM 1343 N N . ALA A 1 171 ? -14.646 -4.868 10.694 1.00 93.25 171 ALA A N 1
ATOM 1344 C CA . ALA A 1 171 ? -13.364 -5.529 10.896 1.00 93.25 171 ALA A CA 1
ATOM 1345 C C . ALA A 1 171 ? -12.989 -6.455 9.730 1.00 93.25 171 ALA A C 1
ATOM 1347 O O . ALA A 1 171 ? -11.824 -6.450 9.316 1.00 93.25 171 ALA A O 1
ATOM 1348 N N . GLU A 1 172 ? -13.948 -7.205 9.184 1.00 94.75 172 GLU A N 1
ATOM 1349 C CA . GLU A 1 172 ? -13.766 -8.040 7.992 1.00 94.75 172 GLU A CA 1
ATOM 1350 C C . GLU A 1 172 ? -13.386 -7.172 6.788 1.00 94.75 172 GLU A C 1
ATOM 1352 O O . GLU A 1 172 ? -12.312 -7.355 6.213 1.00 94.75 172 GLU A O 1
ATOM 1357 N N . ALA A 1 173 ? -14.170 -6.130 6.497 1.00 95.25 173 ALA A N 1
ATOM 1358 C CA . ALA A 1 173 ? -13.912 -5.239 5.368 1.00 95.25 173 ALA A CA 1
ATOM 1359 C C . ALA A 1 173 ? -12.541 -4.541 5.453 1.00 95.25 173 ALA A C 1
ATOM 1361 O O . ALA A 1 173 ? -11.850 -4.388 4.445 1.00 95.25 173 ALA A O 1
ATOM 1362 N N . LEU A 1 174 ? -12.112 -4.113 6.648 1.00 95.81 174 LEU A N 1
ATOM 1363 C CA . LEU A 1 174 ? -10.773 -3.543 6.837 1.00 95.81 174 LEU A CA 1
ATOM 1364 C C . LEU A 1 174 ? -9.667 -4.586 6.662 1.00 95.81 174 LEU A C 1
ATOM 1366 O O . LEU A 1 174 ? -8.593 -4.249 6.159 1.00 95.81 174 LEU A O 1
ATOM 1370 N N . THR A 1 175 ? -9.909 -5.830 7.073 1.00 96.19 175 THR A N 1
ATOM 1371 C CA . THR A 1 175 ? -8.945 -6.926 6.924 1.00 96.19 175 THR A CA 1
ATOM 1372 C C . THR A 1 175 ? -8.731 -7.254 5.449 1.00 96.19 175 THR A C 1
ATOM 1374 O O . THR A 1 175 ? -7.582 -7.241 5.003 1.00 96.19 175 THR A O 1
ATOM 1377 N N . ASP A 1 176 ? -9.805 -7.398 4.671 1.00 96.06 176 ASP A N 1
ATOM 1378 C CA . ASP A 1 176 ? -9.747 -7.611 3.218 1.00 96.06 176 ASP A CA 1
ATOM 1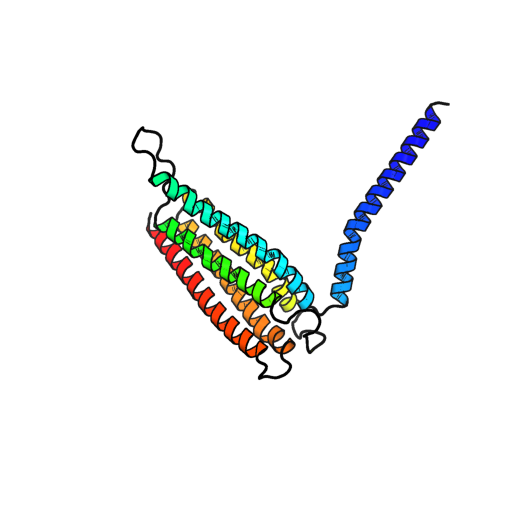379 C C . ASP A 1 176 ? -8.940 -6.509 2.518 1.00 96.06 176 ASP A C 1
ATOM 1381 O O . ASP A 1 176 ? -8.073 -6.764 1.677 1.00 96.06 176 ASP A O 1
ATOM 1385 N N . GLN A 1 177 ? -9.165 -5.259 2.927 1.00 95.88 177 GLN A N 1
ATOM 1386 C CA . GLN A 1 177 ? -8.465 -4.102 2.382 1.00 95.88 177 GLN A CA 1
ATOM 1387 C C . GLN A 1 177 ? -6.957 -4.133 2.664 1.00 95.88 177 GLN A C 1
ATOM 1389 O O . GLN A 1 177 ? -6.130 -3.735 1.835 1.00 95.88 177 GLN A O 1
ATOM 1394 N N . VAL A 1 178 ? -6.581 -4.603 3.853 1.00 96.62 178 VAL A N 1
ATOM 1395 C CA . VAL A 1 178 ? -5.183 -4.776 4.249 1.00 96.62 178 VAL A CA 1
ATOM 1396 C C . VAL A 1 178 ? -4.523 -5.906 3.467 1.00 96.62 178 VAL A C 1
ATOM 1398 O O . VAL A 1 178 ? -3.365 -5.764 3.063 1.00 96.62 178 VAL A O 1
ATOM 1401 N N . GLU A 1 179 ? -5.228 -7.010 3.244 1.00 97.00 179 GLU A N 1
ATOM 1402 C CA . GLU A 1 179 ? -4.731 -8.138 2.456 1.00 97.00 179 GLU A CA 1
ATOM 1403 C C . GLU A 1 179 ? -4.518 -7.744 0.992 1.00 97.00 179 GLU A C 1
ATOM 1405 O O . GLU A 1 179 ? -3.427 -7.961 0.460 1.00 97.00 179 GLU A O 1
ATOM 1410 N N . ALA A 1 180 ? -5.463 -7.018 0.389 1.00 96.81 180 ALA A N 1
ATOM 1411 C CA . ALA A 1 180 ? -5.315 -6.478 -0.961 1.00 96.81 180 ALA A CA 1
ATOM 1412 C C . ALA A 1 180 ? -4.074 -5.575 -1.100 1.00 96.81 180 ALA A C 1
ATOM 1414 O O . ALA A 1 180 ? -3.315 -5.680 -2.070 1.00 96.81 180 ALA A O 1
ATOM 1415 N N . LEU A 1 181 ? -3.811 -4.712 -0.110 1.00 96.69 181 LEU A N 1
ATOM 1416 C CA . LEU A 1 181 ? -2.594 -3.897 -0.087 1.00 96.69 181 LEU A CA 1
ATOM 1417 C C . LEU A 1 181 ? -1.327 -4.754 0.052 1.00 96.69 181 LEU A C 1
ATOM 1419 O O . LEU A 1 181 ? -0.326 -4.475 -0.612 1.00 96.69 181 LEU A O 1
ATOM 1423 N N . ARG A 1 182 ? -1.337 -5.786 0.903 1.00 97.50 182 ARG A N 1
ATOM 1424 C CA . ARG A 1 182 ? -0.194 -6.703 1.063 1.00 97.50 182 ARG A CA 1
ATOM 1425 C C . ARG A 1 182 ? 0.138 -7.412 -0.244 1.00 97.50 182 ARG A C 1
ATOM 1427 O O . ARG A 1 182 ? 1.303 -7.392 -0.642 1.00 97.50 182 ARG A O 1
ATOM 1434 N N . ASP A 1 183 ? -0.860 -7.953 -0.929 1.00 96.44 183 ASP A N 1
ATOM 1435 C CA . ASP A 1 183 ? -0.684 -8.640 -2.210 1.00 96.44 183 ASP A CA 1
ATOM 1436 C C . ASP A 1 183 ? -0.152 -7.697 -3.290 1.00 96.44 183 ASP A C 1
ATOM 1438 O O . ASP A 1 183 ? 0.807 -8.021 -4.003 1.00 96.44 183 ASP A O 1
ATOM 1442 N N . LEU A 1 184 ? -0.710 -6.484 -3.354 1.00 96.19 184 LEU A N 1
ATOM 1443 C CA . LEU A 1 184 ? -0.238 -5.435 -4.249 1.00 96.19 184 LEU A CA 1
ATOM 1444 C C . LEU A 1 184 ? 1.252 -5.157 -4.029 1.00 96.19 184 LEU A C 1
ATOM 1446 O O . LEU A 1 184 ? 2.038 -5.188 -4.981 1.00 96.19 184 LEU A O 1
ATOM 1450 N N . PHE A 1 185 ? 1.667 -4.899 -2.788 1.00 96.19 185 PHE A N 1
ATOM 1451 C CA . PHE A 1 185 ? 3.061 -4.569 -2.498 1.00 96.19 185 PHE A CA 1
ATOM 1452 C C . PHE A 1 185 ? 4.005 -5.756 -2.651 1.00 96.19 185 PHE A C 1
ATOM 1454 O O . PHE A 1 185 ? 5.123 -5.560 -3.125 1.00 96.19 185 PHE A O 1
ATOM 1461 N N . GLN A 1 186 ? 3.568 -6.977 -2.347 1.00 95.62 186 GLN A N 1
ATOM 1462 C CA . GLN A 1 186 ? 4.358 -8.183 -2.585 1.00 95.62 186 GLN A CA 1
ATOM 1463 C C . GLN A 1 186 ? 4.647 -8.368 -4.083 1.00 95.62 186 GLN A C 1
ATOM 1465 O O . GLN A 1 186 ? 5.793 -8.619 -4.479 1.00 95.62 186 GLN A O 1
ATOM 1470 N N . SER A 1 187 ? 3.629 -8.182 -4.928 1.00 94.81 187 SER A N 1
ATOM 1471 C CA . SER A 1 187 ? 3.773 -8.216 -6.386 1.00 94.81 187 SER A CA 1
ATOM 1472 C C . SER A 1 187 ? 4.716 -7.113 -6.886 1.00 94.81 187 SER A C 1
ATOM 1474 O O . SER A 1 187 ? 5.691 -7.381 -7.593 1.00 94.81 187 SER A O 1
ATOM 1476 N N . ASN A 1 188 ? 4.514 -5.872 -6.432 1.00 93.31 188 ASN A N 1
ATOM 1477 C CA . ASN A 1 188 ? 5.320 -4.725 -6.855 1.00 93.31 188 ASN A CA 1
ATOM 1478 C C . ASN A 1 188 ? 6.782 -4.823 -6.396 1.00 93.31 188 ASN A C 1
ATOM 1480 O O . ASN A 1 188 ? 7.682 -4.550 -7.187 1.00 93.31 188 ASN A O 1
ATOM 1484 N N . ILE A 1 189 ? 7.053 -5.251 -5.158 1.00 93.75 189 ILE A N 1
ATOM 1485 C CA . ILE A 1 189 ? 8.422 -5.496 -4.674 1.00 93.75 189 ILE A CA 1
ATOM 1486 C C . ILE A 1 189 ? 9.117 -6.539 -5.544 1.00 93.75 189 ILE A C 1
ATOM 1488 O O . ILE A 1 189 ? 10.292 -6.366 -5.873 1.00 93.75 189 ILE A O 1
ATOM 1492 N N . SER A 1 190 ? 8.405 -7.595 -5.938 1.00 93.81 190 SER A N 1
ATOM 1493 C CA . SER A 1 190 ? 8.954 -8.644 -6.798 1.00 93.81 190 SER A CA 1
ATOM 1494 C C . SER A 1 190 ? 9.343 -8.081 -8.168 1.00 93.81 190 SER A C 1
ATOM 1496 O O . SER A 1 190 ? 10.482 -8.263 -8.598 1.00 93.81 190 SER A O 1
ATOM 1498 N N . LEU A 1 191 ? 8.456 -7.312 -8.810 1.00 92.25 191 LEU A N 1
ATOM 1499 C CA . LEU A 1 191 ? 8.736 -6.662 -10.098 1.00 92.25 191 LEU A CA 1
ATOM 1500 C C . LEU A 1 191 ? 9.888 -5.655 -10.003 1.00 92.25 191 LEU A C 1
ATOM 1502 O O . LEU A 1 191 ? 10.799 -5.657 -10.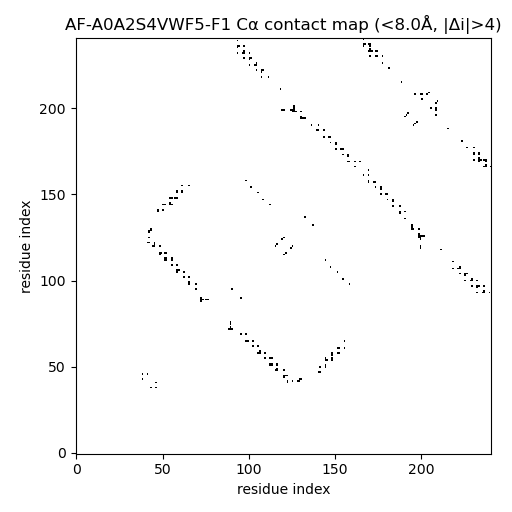833 1.00 92.25 191 LEU A O 1
ATOM 1506 N N . VAL A 1 192 ? 9.892 -4.826 -8.958 1.00 89.56 192 VAL A N 1
ATOM 1507 C CA . VAL A 1 192 ? 10.958 -3.849 -8.723 1.00 89.56 192 VAL A CA 1
ATOM 1508 C C . VAL A 1 192 ? 12.295 -4.553 -8.524 1.00 89.56 192 VAL A C 1
ATOM 1510 O O . VAL A 1 192 ? 13.297 -4.151 -9.109 1.00 89.56 192 VAL A O 1
ATOM 1513 N N . THR A 1 193 ? 12.321 -5.625 -7.737 1.00 89.44 193 THR A N 1
ATOM 1514 C CA . THR A 1 193 ? 13.556 -6.349 -7.424 1.00 89.44 193 THR A CA 1
ATOM 1515 C C . THR A 1 193 ? 14.118 -7.079 -8.640 1.00 89.44 193 THR A C 1
ATOM 1517 O O . THR A 1 193 ? 15.332 -7.065 -8.838 1.00 89.44 193 THR A O 1
ATOM 1520 N N . LEU A 1 194 ? 13.251 -7.697 -9.447 1.00 89.50 194 LEU A N 1
ATOM 1521 C CA . LEU A 1 194 ? 13.651 -8.507 -10.598 1.00 89.50 194 LEU A CA 1
ATOM 1522 C C . LEU A 1 194 ? 13.997 -7.674 -11.830 1.00 89.50 194 LEU A C 1
ATOM 1524 O O . LEU A 1 194 ? 14.941 -8.016 -12.530 1.00 89.50 194 LEU A O 1
ATOM 1528 N N . TYR A 1 195 ? 13.257 -6.596 -12.092 1.00 87.19 195 TYR A N 1
ATOM 1529 C CA . TYR A 1 195 ? 13.352 -5.884 -13.367 1.00 87.19 195 TYR A CA 1
ATOM 1530 C C . TYR A 1 195 ? 13.825 -4.448 -13.215 1.00 87.19 195 TYR A C 1
ATOM 1532 O O . TYR A 1 195 ? 14.653 -3.996 -13.993 1.00 87.19 195 TYR A O 1
ATOM 1540 N N . VAL A 1 196 ? 13.349 -3.719 -12.208 1.00 83.12 196 VAL A N 1
ATOM 1541 C CA . VAL A 1 196 ? 13.688 -2.294 -12.066 1.00 83.12 196 VAL A CA 1
ATOM 1542 C C . VAL A 1 196 ? 15.090 -2.116 -11.488 1.00 83.12 196 VAL A C 1
ATOM 1544 O O . VAL A 1 196 ? 15.867 -1.316 -12.005 1.00 83.12 196 VAL A O 1
ATOM 1547 N N . LEU A 1 197 ? 15.443 -2.878 -10.445 1.00 82.06 197 LEU A N 1
ATOM 1548 C CA . LEU A 1 197 ? 16.761 -2.797 -9.820 1.00 82.06 197 LEU A CA 1
ATOM 1549 C C . LEU A 1 197 ? 17.888 -3.109 -10.813 1.00 82.06 197 LEU A C 1
ATOM 1551 O O . LEU A 1 197 ? 18.792 -2.287 -10.906 1.00 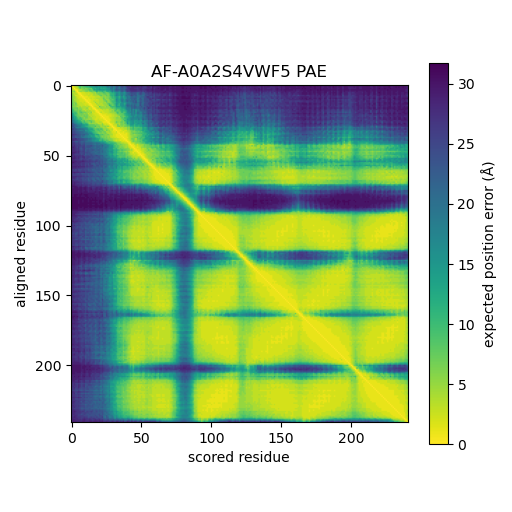82.06 197 LEU A O 1
ATOM 1555 N N . PRO A 1 198 ? 17.884 -4.212 -11.585 1.00 81.06 198 PRO A N 1
ATOM 1556 C CA . PRO A 1 198 ? 18.986 -4.490 -12.510 1.00 81.06 198 PRO A CA 1
ATOM 1557 C C . PRO A 1 198 ? 19.189 -3.410 -13.580 1.00 81.06 198 PRO A C 1
ATOM 1559 O O . PRO A 1 198 ? 20.325 -3.156 -13.971 1.00 81.06 198 PRO A O 1
ATOM 1562 N N . LEU A 1 199 ? 18.122 -2.723 -14.002 1.00 78.06 199 LEU A N 1
ATOM 1563 C CA . LEU A 1 199 ? 18.186 -1.686 -15.038 1.00 78.06 199 LEU A CA 1
ATOM 1564 C C . LEU A 1 199 ? 18.886 -0.399 -14.592 1.00 78.06 199 LEU A C 1
ATOM 1566 O O . LEU A 1 199 ? 19.404 0.332 -15.436 1.00 78.06 199 LEU A O 1
ATOM 1570 N N . ILE A 1 200 ? 18.915 -0.125 -13.286 1.00 72.50 200 ILE A N 1
ATOM 1571 C CA . ILE A 1 200 ? 19.564 1.058 -12.700 1.00 72.50 200 ILE A CA 1
ATOM 1572 C C . ILE A 1 200 ? 20.966 0.759 -12.142 1.00 72.50 200 ILE A C 1
ATOM 1574 O O . ILE A 1 200 ? 21.572 1.638 -11.536 1.00 72.50 200 ILE A O 1
ATOM 1578 N N . ILE A 1 201 ? 21.483 -0.470 -12.300 1.00 63.75 201 ILE A N 1
ATOM 1579 C CA . ILE A 1 201 ? 22.732 -0.946 -11.675 1.00 63.75 201 ILE A CA 1
ATOM 1580 C C . ILE A 1 201 ? 23.864 -1.097 -12.699 1.00 63.75 201 ILE A C 1
ATOM 1582 O O . ILE A 1 201 ? 23.887 -2.087 -13.429 1.00 63.75 201 ILE A O 1
ATOM 1586 N N . PRO A 1 202 ? 24.870 -0.199 -12.729 1.00 55.75 202 PRO A N 1
ATOM 1587 C CA . PRO A 1 202 ? 26.005 -0.353 -13.640 1.00 55.75 202 PRO A CA 1
ATOM 1588 C C . PRO A 1 202 ? 26.924 -1.512 -13.221 1.00 55.75 202 PRO A C 1
ATOM 1590 O O . PRO A 1 202 ? 27.573 -2.120 -14.072 1.00 55.75 202 PRO A O 1
ATOM 1593 N N . LYS A 1 203 ? 26.999 -1.805 -11.907 1.00 57.78 203 LYS A N 1
ATOM 1594 C CA . LYS A 1 203 ? 27.787 -2.881 -11.269 1.00 57.78 203 LYS A CA 1
ATOM 1595 C C . LYS A 1 203 ? 27.165 -3.312 -9.934 1.00 57.78 203 LYS A C 1
ATOM 1597 O O . LYS A 1 203 ? 26.615 -2.479 -9.222 1.00 57.78 203 LYS A O 1
ATOM 1602 N N . ALA A 1 204 ? 27.327 -4.585 -9.560 1.00 56.66 204 ALA A N 1
ATOM 1603 C CA . ALA A 1 204 ? 26.751 -5.199 -8.352 1.00 56.66 204 ALA A CA 1
ATOM 1604 C C . ALA A 1 204 ? 27.065 -4.481 -7.012 1.00 56.66 204 ALA A C 1
ATOM 1606 O O . ALA A 1 204 ? 26.312 -4.657 -6.055 1.00 56.66 204 ALA A O 1
ATOM 1607 N N . ASP A 1 205 ? 28.098 -3.630 -6.972 1.00 62.50 205 ASP A N 1
ATOM 1608 C CA . ASP A 1 205 ? 28.560 -2.887 -5.787 1.00 62.50 205 ASP A CA 1
ATOM 1609 C C . ASP A 1 205 ? 28.209 -1.387 -5.799 1.00 62.50 205 ASP A C 1
ATOM 1611 O O . ASP A 1 205 ? 28.805 -0.596 -5.068 1.00 62.50 205 ASP A O 1
ATOM 1615 N N . ASP A 1 206 ? 27.262 -0.960 -6.638 1.00 69.44 206 ASP A N 1
ATOM 1616 C CA . ASP A 1 206 ? 26.857 0.444 -6.675 1.00 69.44 206 ASP A CA 1
ATOM 1617 C C . ASP A 1 206 ? 26.151 0.884 -5.360 1.00 69.44 206 ASP A C 1
ATOM 1619 O O . ASP A 1 206 ? 25.176 0.246 -4.934 1.00 69.44 206 ASP A O 1
ATOM 1623 N N . PRO A 1 207 ? 26.588 1.982 -4.704 1.00 73.50 207 PRO A N 1
ATOM 1624 C CA . PRO A 1 207 ? 26.007 2.445 -3.441 1.00 73.50 207 PRO A CA 1
ATOM 1625 C C . PRO A 1 207 ? 24.512 2.791 -3.508 1.00 73.50 207 PRO A C 1
ATOM 1627 O O . PRO A 1 207 ? 23.804 2.618 -2.512 1.00 73.50 207 PRO A O 1
ATOM 1630 N N . LEU A 1 208 ? 24.003 3.260 -4.656 1.00 72.94 208 LEU A N 1
ATOM 1631 C CA . LEU A 1 208 ? 22.581 3.576 -4.829 1.00 72.94 208 LEU A CA 1
ATOM 1632 C C . LEU A 1 208 ? 21.738 2.296 -4.798 1.00 72.94 208 LEU A C 1
ATOM 1634 O O . LEU A 1 208 ? 20.679 2.266 -4.170 1.00 72.94 208 LEU A O 1
ATOM 1638 N N . SER A 1 209 ? 22.240 1.226 -5.415 1.00 70.94 209 SER A N 1
ATOM 1639 C CA . SER A 1 209 ? 21.615 -0.101 -5.414 1.00 70.94 209 SER A CA 1
ATOM 1640 C C . SER A 1 209 ? 21.511 -0.691 -4.015 1.00 70.94 209 SER A C 1
ATOM 1642 O O . SER A 1 209 ? 20.434 -1.112 -3.585 1.00 70.94 209 SER A O 1
ATOM 1644 N N . GLN A 1 210 ? 22.623 -0.684 -3.276 1.00 76.19 210 GLN A N 1
ATOM 1645 C CA . GLN A 1 210 ? 22.645 -1.182 -1.903 1.00 76.19 210 GLN A CA 1
ATOM 1646 C C . GLN A 1 210 ? 21.710 -0.360 -1.012 1.00 76.19 210 GLN A C 1
ATOM 1648 O O . GLN A 1 210 ? 20.971 -0.930 -0.207 1.00 76.19 210 GLN A O 1
ATOM 1653 N N . ASN A 1 211 ? 21.662 0.963 -1.214 1.00 82.94 211 ASN A N 1
ATOM 1654 C CA . ASN A 1 211 ? 20.734 1.829 -0.498 1.00 82.94 211 ASN A CA 1
ATOM 1655 C C . ASN A 1 211 ? 19.270 1.490 -0.802 1.00 82.94 211 ASN A C 1
ATOM 1657 O O . ASN A 1 211 ? 18.478 1.368 0.130 1.00 82.94 211 ASN A O 1
ATOM 1661 N N . LEU A 1 212 ? 18.901 1.313 -2.076 1.00 83.50 212 LEU A N 1
ATOM 1662 C CA . LEU A 1 212 ? 17.519 1.016 -2.449 1.00 83.50 212 LEU A CA 1
ATOM 1663 C C . LEU A 1 212 ? 17.088 -0.382 -1.985 1.00 83.50 212 LEU A C 1
ATOM 1665 O O . LEU A 1 212 ? 15.991 -0.518 -1.452 1.00 83.50 212 LEU A O 1
ATOM 1669 N N . LYS A 1 213 ? 17.950 -1.400 -2.103 1.00 85.94 213 LYS A N 1
ATOM 1670 C CA . LYS A 1 213 ? 17.678 -2.752 -1.580 1.00 85.94 213 LYS A CA 1
ATOM 1671 C C . LYS A 1 213 ? 17.478 -2.748 -0.067 1.00 85.94 213 LYS A C 1
ATOM 1673 O O . LYS A 1 213 ? 16.475 -3.264 0.418 1.00 85.94 213 LYS A O 1
ATOM 1678 N N . ALA A 1 214 ? 18.398 -2.136 0.680 1.00 90.25 214 ALA A N 1
ATOM 1679 C CA . ALA A 1 214 ? 18.283 -2.034 2.135 1.00 90.25 214 ALA A CA 1
ATOM 1680 C C . ALA A 1 214 ? 17.022 -1.259 2.548 1.00 90.25 214 ALA A C 1
ATOM 1682 O O . ALA A 1 214 ? 16.321 -1.632 3.493 1.00 90.25 214 ALA A O 1
ATOM 1683 N N . TRP A 1 215 ? 16.703 -0.198 1.805 1.00 92.94 215 TRP A N 1
ATOM 1684 C CA . TRP A 1 215 ? 15.489 0.572 2.011 1.00 92.94 215 TRP A CA 1
ATOM 1685 C C . TRP A 1 215 ? 14.220 -0.251 1.737 1.00 92.94 215 TRP A C 1
ATOM 1687 O O . TRP A 1 215 ? 13.313 -0.204 2.560 1.00 92.94 215 TRP A O 1
ATOM 1697 N N . LEU A 1 216 ? 14.166 -1.044 0.658 1.00 93.12 216 LEU A N 1
ATOM 1698 C CA . LEU A 1 216 ? 13.029 -1.925 0.348 1.00 93.12 216 LEU A CA 1
ATOM 1699 C C . LEU A 1 216 ? 12.787 -2.945 1.464 1.00 93.12 216 LEU A C 1
ATOM 1701 O O . LEU A 1 216 ? 11.650 -3.115 1.893 1.00 93.12 216 LEU A O 1
ATOM 1705 N N . VAL A 1 217 ? 13.850 -3.567 1.986 1.00 94.44 217 VAL A N 1
ATOM 1706 C CA . VAL A 1 217 ? 13.753 -4.498 3.125 1.00 94.44 217 VAL A CA 1
ATOM 1707 C C . VAL A 1 217 ? 13.198 -3.791 4.362 1.00 94.44 217 VAL A C 1
ATOM 1709 O O . VAL A 1 217 ? 12.288 -4.294 5.019 1.00 94.44 217 VAL A O 1
ATOM 1712 N N . THR A 1 218 ? 13.717 -2.600 4.666 1.00 96.81 218 THR A N 1
ATOM 1713 C CA . THR A 1 218 ? 13.277 -1.811 5.827 1.00 96.81 218 THR A CA 1
ATOM 1714 C C . THR A 1 218 ? 11.809 -1.421 5.696 1.00 96.81 218 THR A C 1
ATOM 1716 O O . THR A 1 218 ? 11.031 -1.603 6.632 1.00 96.81 218 THR A O 1
ATOM 1719 N N . TRP A 1 219 ? 11.424 -0.922 4.523 1.00 97.44 219 TRP A N 1
ATOM 1720 C CA . TRP A 1 219 ? 10.056 -0.538 4.214 1.00 97.44 219 TRP A CA 1
ATOM 1721 C C . TRP A 1 219 ? 9.105 -1.735 4.317 1.00 97.44 219 TRP A C 1
ATOM 1723 O O . TRP A 1 219 ? 8.067 -1.617 4.959 1.00 97.44 219 TRP A O 1
ATOM 1733 N N . ASN A 1 220 ? 9.480 -2.897 3.771 1.00 97.19 220 ASN A N 1
ATOM 1734 C CA . ASN A 1 220 ? 8.651 -4.102 3.807 1.00 97.19 220 ASN A CA 1
ATOM 1735 C C . ASN A 1 220 ? 8.375 -4.556 5.246 1.00 97.19 220 ASN A C 1
ATOM 1737 O O . ASN A 1 220 ? 7.237 -4.847 5.601 1.00 97.19 220 ASN A O 1
ATOM 1741 N N . ASN A 1 221 ? 9.398 -4.534 6.104 1.00 97.38 221 ASN A N 1
ATOM 1742 C CA . ASN A 1 221 ? 9.241 -4.870 7.519 1.00 97.38 221 ASN A CA 1
ATOM 1743 C C . ASN A 1 221 ? 8.325 -3.874 8.244 1.00 97.38 221 ASN A C 1
ATOM 1745 O O . ASN A 1 221 ? 7.449 -4.277 9.007 1.00 97.38 221 ASN A O 1
ATOM 1749 N N . GLN A 1 222 ? 8.497 -2.572 7.990 1.00 97.94 222 GLN A N 1
ATOM 1750 C CA . GLN A 1 222 ? 7.638 -1.532 8.562 1.00 97.94 222 GLN A CA 1
ATOM 1751 C C . GLN A 1 222 ? 6.187 -1.672 8.095 1.00 97.94 222 GLN A C 1
ATOM 1753 O O . GLN A 1 222 ? 5.268 -1.518 8.896 1.00 97.94 222 GLN A O 1
ATOM 1758 N N . PHE A 1 223 ? 5.977 -1.982 6.816 1.00 98.12 223 PHE A N 1
ATOM 1759 C CA . PHE A 1 223 ? 4.653 -2.172 6.235 1.00 98.12 223 PHE A CA 1
ATOM 1760 C C . PHE A 1 223 ? 3.968 -3.425 6.787 1.00 98.12 223 PHE A C 1
ATOM 1762 O O . PHE A 1 223 ? 2.806 -3.375 7.195 1.00 98.12 223 PHE A O 1
ATOM 1769 N N . HIS A 1 224 ? 4.705 -4.531 6.897 1.00 97.62 224 HIS A N 1
ATOM 1770 C CA . HIS A 1 224 ? 4.219 -5.754 7.525 1.00 97.62 224 HIS A CA 1
ATOM 1771 C C . HIS A 1 224 ? 3.812 -5.518 8.987 1.00 97.62 224 HIS A C 1
ATOM 1773 O O . HIS A 1 224 ? 2.726 -5.919 9.402 1.00 97.62 224 HIS A O 1
ATOM 1779 N N . TYR A 1 225 ? 4.632 -4.788 9.748 1.00 98.19 225 TYR A N 1
ATOM 1780 C CA . TYR A 1 225 ? 4.319 -4.429 11.130 1.00 98.19 225 TYR A CA 1
ATOM 1781 C C . TYR A 1 225 ? 3.086 -3.516 11.236 1.00 98.19 225 TYR A C 1
ATOM 1783 O O . TYR A 1 225 ? 2.186 -3.785 12.026 1.00 98.19 225 TYR A O 1
ATOM 1791 N N . ALA A 1 226 ? 2.999 -2.466 10.412 1.00 98.19 226 ALA A N 1
ATOM 1792 C CA . ALA A 1 226 ? 1.864 -1.542 10.419 1.00 98.19 226 ALA A CA 1
ATOM 1793 C C . ALA A 1 226 ? 0.541 -2.240 10.068 1.00 98.19 226 ALA A C 1
ATOM 1795 O O . ALA A 1 226 ? -0.464 -2.027 10.740 1.00 98.19 226 ALA A O 1
ATOM 1796 N N . THR A 1 227 ? 0.549 -3.102 9.049 1.00 98.19 227 THR A N 1
ATOM 1797 C CA . THR A 1 227 ? -0.634 -3.888 8.666 1.00 98.19 227 THR A CA 1
ATOM 1798 C C . THR A 1 227 ? -1.008 -4.922 9.727 1.00 98.19 227 THR A C 1
ATOM 1800 O O . THR A 1 227 ? -2.189 -5.128 9.975 1.00 98.19 227 THR A O 1
ATOM 1803 N N . GLY A 1 228 ? -0.025 -5.537 10.396 1.00 97.75 228 GLY A N 1
ATOM 1804 C CA . GLY A 1 228 ? -0.274 -6.421 11.537 1.00 97.75 228 GLY A CA 1
ATOM 1805 C C . GLY A 1 228 ? -0.951 -5.691 12.698 1.00 97.75 228 GLY A C 1
ATOM 1806 O O . GLY A 1 228 ? -1.948 -6.173 13.222 1.00 97.75 228 GLY A O 1
ATOM 1807 N N . ASN A 1 229 ? -0.472 -4.494 13.042 1.00 97.69 229 ASN A N 1
ATOM 1808 C CA . ASN A 1 229 ? -1.088 -3.675 14.085 1.00 97.69 229 ASN A CA 1
ATOM 1809 C C . ASN A 1 229 ? -2.520 -3.249 13.735 1.00 97.69 229 ASN A C 1
ATOM 1811 O O . ASN A 1 229 ? -3.365 -3.229 14.624 1.00 97.69 229 ASN A O 1
ATOM 1815 N N . LEU A 1 230 ? -2.794 -2.923 12.466 1.00 97.38 230 LEU A N 1
ATOM 1816 C CA . LEU A 1 230 ? -4.149 -2.603 12.011 1.00 97.38 230 LEU A CA 1
ATOM 1817 C C . LEU A 1 230 ? -5.087 -3.808 12.161 1.00 97.38 230 LEU A C 1
ATOM 1819 O O . LEU A 1 230 ? -6.156 -3.655 12.734 1.00 97.38 230 LEU A O 1
ATOM 1823 N N . ILE A 1 231 ? -4.668 -5.011 11.755 1.00 96.88 231 ILE A N 1
ATOM 1824 C CA . ILE A 1 231 ? -5.468 -6.236 11.945 1.00 96.88 231 ILE A CA 1
ATOM 1825 C C . ILE A 1 231 ? -5.721 -6.521 13.438 1.00 96.88 231 ILE A C 1
ATOM 1827 O O . ILE A 1 231 ? -6.823 -6.879 13.837 1.00 96.88 231 ILE A O 1
ATOM 1831 N N . SER A 1 232 ? -4.731 -6.326 14.308 1.00 96.31 232 SER A N 1
ATOM 1832 C CA . SER A 1 232 ? -4.952 -6.477 15.755 1.00 96.31 232 SER A CA 1
ATOM 1833 C C . SER A 1 232 ? -5.946 -5.444 16.308 1.00 96.31 232 SER A C 1
ATOM 1835 O O . SER A 1 232 ? -6.708 -5.738 17.233 1.00 96.31 232 SER A O 1
ATOM 1837 N N . ALA A 1 233 ? -5.950 -4.230 15.749 1.00 95.06 233 ALA A N 1
ATOM 1838 C CA . ALA A 1 233 ? -6.892 -3.185 16.127 1.00 95.06 233 ALA A CA 1
ATOM 1839 C C . ALA A 1 233 ? -8.313 -3.477 15.613 1.00 95.06 233 ALA A C 1
ATOM 1841 O O . ALA A 1 233 ? -9.264 -3.233 16.351 1.00 95.06 233 ALA A O 1
ATOM 1842 N N . THR A 1 234 ? -8.474 -4.049 14.410 1.00 94.00 234 THR A N 1
ATOM 1843 C CA . THR A 1 234 ? -9.795 -4.465 13.896 1.00 94.00 234 THR A CA 1
ATOM 1844 C C . THR A 1 234 ? -10.404 -5.556 14.772 1.00 94.00 234 THR A C 1
ATOM 1846 O O . THR A 1 234 ? -11.576 -5.478 15.122 1.00 94.00 234 THR A O 1
ATOM 1849 N N . GLN A 1 235 ? -9.596 -6.521 15.216 1.00 92.50 235 GLN A N 1
ATOM 1850 C CA . GLN A 1 235 ? -10.032 -7.577 16.136 1.00 92.50 235 GLN A CA 1
ATOM 1851 C C . GLN A 1 235 ? -10.446 -7.025 17.503 1.00 92.50 235 GLN A C 1
ATOM 1853 O O . GLN A 1 235 ? -11.489 -7.403 18.028 1.00 92.50 235 GLN A O 1
ATOM 1858 N N . SER A 1 236 ? -9.649 -6.113 18.070 1.00 91.62 236 SER A N 1
ATOM 1859 C CA . SER A 1 236 ? -9.984 -5.451 19.340 1.00 91.62 236 SER A CA 1
ATOM 1860 C C . SER A 1 236 ? -11.278 -4.638 19.242 1.00 91.62 236 SER A C 1
ATOM 1862 O O . SER A 1 236 ? -12.050 -4.609 20.193 1.00 91.62 236 SER A O 1
ATOM 1864 N N . TYR A 1 237 ? -11.518 -3.990 18.098 1.00 89.88 237 TYR A N 1
ATOM 1865 C CA . TYR A 1 237 ? -12.737 -3.226 17.838 1.00 89.88 237 TYR A CA 1
ATOM 1866 C C . TYR A 1 237 ? -13.972 -4.132 17.733 1.00 89.88 237 TYR A C 1
ATOM 1868 O O . TYR A 1 237 ? -14.960 -3.875 18.408 1.00 89.88 237 TYR A O 1
ATOM 1876 N N . ALA A 1 238 ? -13.884 -5.240 16.991 1.00 90.19 238 ALA A N 1
ATOM 1877 C CA . ALA A 1 238 ? -14.977 -6.209 16.860 1.00 90.19 238 ALA A CA 1
ATOM 1878 C C . ALA A 1 238 ? -15.349 -6.914 18.178 1.00 90.19 238 ALA A C 1
ATOM 1880 O O . ALA A 1 238 ? -16.462 -7.398 18.324 1.00 90.19 238 ALA A O 1
ATOM 1881 N N . GLN A 1 239 ? -14.417 -7.007 19.131 1.00 86.94 239 GLN A N 1
ATOM 1882 C CA . GLN A 1 239 ? -14.652 -7.603 20.454 1.00 86.94 239 GLN A CA 1
ATOM 1883 C C . GLN A 1 239 ? -15.178 -6.605 21.495 1.00 86.94 239 GLN A C 1
ATOM 1885 O O . GLN A 1 239 ? -15.408 -6.996 22.639 1.00 86.94 239 GLN A O 1
ATOM 1890 N N . ALA A 1 240 ? -15.279 -5.321 21.141 1.00 78.12 240 ALA A N 1
ATOM 1891 C CA . ALA A 1 240 ? -15.705 -4.266 22.051 1.00 78.12 240 ALA A CA 1
ATOM 1892 C C . ALA A 1 240 ? -17.225 -4.016 22.055 1.00 78.12 240 ALA A C 1
ATOM 1894 O O . ALA A 1 240 ? -17.666 -3.192 22.863 1.00 78.12 240 ALA A O 1
ATOM 1895 N N . SER A 1 241 ? -17.993 -4.696 21.191 1.00 58.34 241 SER A N 1
ATOM 1896 C CA . SER A 1 241 ? -19.463 -4.754 21.241 1.00 58.34 241 SER A CA 1
ATOM 1897 C C . SER A 1 241 ? -19.980 -5.874 22.146 1.00 58.34 241 SER A C 1
ATOM 1899 O O . SER A 1 241 ? -21.088 -5.691 22.705 1.00 58.34 241 SER A O 1
#

Solvent-accessible surface area (backbone atoms only — not comparable to full-atom values): 13479 Å² total; per-residue (Å²): 126,74,66,64,55,56,54,51,50,54,52,51,53,50,52,50,50,52,52,50,52,50,50,52,50,48,64,60,45,50,58,53,52,50,48,53,52,46,60,77,73,45,50,73,66,48,56,39,31,60,54,31,60,62,56,49,56,62,54,56,54,52,46,54,50,52,51,47,62,57,48,68,36,62,63,65,74,79,68,80,98,74,81,98,67,82,90,82,64,76,77,52,70,47,52,53,52,31,58,57,31,48,46,56,42,50,49,47,60,36,47,52,42,49,48,53,46,66,53,66,54,55,98,80,43,63,78,50,86,66,74,93,64,51,72,69,54,48,47,54,61,49,51,42,53,59,52,48,49,52,43,51,50,46,53,52,54,50,63,76,41,36,90,82,49,56,46,55,62,43,27,50,56,49,42,54,43,50,49,55,50,50,53,50,49,54,53,47,52,51,49,41,61,69,50,52,47,60,37,60,46,96,49,101,82,41,68,67,57,55,50,50,53,54,47,50,56,54,49,50,53,53,46,52,49,31,49,49,51,30,49,54,25,29,52,51,34,40,70,69,118

Radius of gyration: 25.75 Å; Cα contacts (8 Å, |Δi|>4): 164; chains: 1; bounding box: 62×52×80 Å

pLDDT: mean 78.53, std 15.69, range [38.94, 98.19]

Nearest PDB structures (foldseek):
  6fze-assembly2_B  TM=3.417E-01  e=1.183E+00  Borreliella burgdorferi B31
  6uug-assembly1_A  TM=4.100E-01  e=2.009E+00  Pseudomonas fluorescens Pf0-1
  5voz-assembly1_S  TM=4.077E-01  e=6.084E+00  Saccharomyces cerevisiae S288C
  5z8t-assembly1_A  TM=3.354E-01  e=9.849E+00  Alicyclobacillus acidocaldarius subsp. acidocaldarius DSM 446

Mean predicted aligned error: 12.39 Å